Protein AF-A0A377Y062-F1 (afdb_monomer_lite)

Foldseek 3Di:
DVVVQVVLCVVLVFQKEFEWAWEQEPVVRDIGTDCQQADVVQDDPDQWFALVRSQDLSVSRHDQDCPRMDGDPVLLVVVVADQDPAPPPSRLQRRSLSRNHTGTYGYDHHHPYYHYPPDPPDVLVVCLVRLCRLVVSLVSNVVSCVVVVNCVRCLLSSLLNLLVSLLVSLVSDDDPSNQVSLVVSLVSSVVSVDDLVSHPDVVSSVSNCLSPPPHSVRSVVVVVVVVVVVVVVVVVVVVVVVVVVVVVVVVVVVVVVVVVVVVVVVVVVVVVVVVVVVVVVVVVVVVVVVVVVVVVVVVVVVVVVVVVVVCCPDPVNVVCVVVVVVVVVVVVVD

InterPro domains:
  IPR029044 Nucleotide-diphospho-sugar transferases [SSF53448] (2-124)

Sequence (334 aa):
MLKRMYDHAALLQADVVICRCQSLDLQTHSYAPMPWSVRVDLLPQKELFSSDEITHNFFDAFIWWPWDKLFRRQAILDTGLQFQDLRTTNDLFFVSAFMLLTKRMAFLDEILISHSINRSGSLSVTREKSWHCALDALRALYSFIDSKHLLPSRGRDFNNYAVTFLEWNLNTISGPAFDSLFTASREFIASLDIDESDFYDDFIKAAHYRLIRLTPEEYLFSLKDRVLHELESSNLSSEKLQASIASQDQVLKAREEEIDELRASVAQKKERIDRLVQRNAYLETEYQKQQVQLTKLQNELNDAAQRYSALISSLSWKVTRPLRLIKALIVKKM

Organism: Klebsiella pneumoniae (NCBI:txid573)

pLDDT: mean 91.05, std 9.87, range [46.31, 98.56]

Radius of gyration: 46.72 Å; chains: 1; bounding box: 102×53×130 Å

Secondary structure (DSSP, 8-state):
-HHHHHHHHHHHT-SEEEEEEEEEETTT--EEE-GGGB-GGGS-SSSEE-GGG--S-GGGSB---STTEEE-HHHHHHHT----S-SSSHHHHHHHHHHHH-S-EEEEEEEEEEEEES-TT-GGGGGGGGTTHHHHHHHHHHHHHHHTT-HHHHHHHHHHHHHHHHHHHHHH--STHHHHHHHHHHHHHHTT---GGG-SSHHHHHHHHHHHHS-HHHHHHHHHHHHHHHHHHHHHHHHHHHHHHHHHHHHHHHHHHHHHHHHHHHHHHHHHHHHHHHHHHHHHHHHHHHHHHHHHHHHHHHHHHHHHHHHHHSHHHHHTHHHHHHHHHHHTT-

Structure (mmCIF, N/CA/C/O backbone):
data_AF-A0A377Y062-F1
#
_entry.id   AF-A0A377Y062-F1
#
loop_
_atom_site.group_PDB
_atom_site.id
_atom_site.type_symbol
_atom_site.label_atom_id
_atom_site.label_alt_id
_atom_site.label_comp_id
_atom_site.label_asym_id
_atom_site.label_entity_id
_atom_site.label_seq_id
_atom_site.pdbx_PDB_ins_code
_atom_site.Cartn_x
_atom_site.Cartn_y
_atom_site.Cartn_z
_atom_site.occupancy
_atom_site.B_iso_or_equiv
_atom_site.auth_seq_id
_atom_site.auth_comp_id
_atom_site.auth_asym_id
_atom_site.auth_atom_id
_atom_site.pdbx_PDB_model_num
ATOM 1 N N . MET A 1 1 ? -0.363 -16.734 10.502 1.00 93.38 1 MET A N 1
ATOM 2 C CA . MET A 1 1 ? -0.461 -16.456 9.054 1.00 93.38 1 MET A CA 1
ATOM 3 C C . MET A 1 1 ? -1.032 -17.634 8.263 1.00 93.38 1 MET A C 1
ATOM 5 O O . MET A 1 1 ? -2.224 -17.607 8.000 1.00 93.38 1 MET A O 1
ATOM 9 N N . LEU A 1 2 ? -0.247 -18.676 7.935 1.00 95.31 2 LEU A N 1
ATOM 10 C CA . LEU A 1 2 ? -0.627 -19.701 6.939 1.00 95.31 2 LEU A CA 1
ATOM 11 C C . LEU A 1 2 ? -1.996 -20.349 7.170 1.00 95.31 2 LEU A C 1
ATOM 13 O O . LEU A 1 2 ? -2.783 -20.416 6.237 1.00 95.31 2 LEU A O 1
ATOM 17 N N . LYS A 1 3 ? -2.313 -20.763 8.405 1.00 97.38 3 LYS A N 1
ATOM 18 C CA . LYS A 1 3 ? -3.626 -21.345 8.723 1.00 97.38 3 LYS A CA 1
ATOM 19 C C . LYS A 1 3 ? -4.784 -20.396 8.383 1.00 97.38 3 LYS A C 1
ATOM 21 O O . LYS A 1 3 ? -5.747 -20.830 7.775 1.00 97.38 3 LYS A O 1
ATOM 26 N N . ARG A 1 4 ? -4.674 -19.106 8.733 1.00 97.81 4 ARG A N 1
ATOM 27 C CA . ARG A 1 4 ? -5.715 -18.096 8.457 1.00 97.81 4 ARG A CA 1
ATOM 28 C C . ARG A 1 4 ? -5.933 -17.931 6.955 1.00 97.81 4 ARG A C 1
ATOM 30 O O . ARG A 1 4 ? -7.062 -18.029 6.495 1.00 97.81 4 ARG A O 1
ATOM 37 N N . MET A 1 5 ? -4.848 -17.747 6.201 1.00 98.00 5 MET A N 1
ATOM 38 C CA . MET A 1 5 ? -4.920 -17.592 4.745 1.00 98.00 5 MET A CA 1
ATOM 39 C C . MET A 1 5 ? -5.431 -18.865 4.061 1.00 98.00 5 MET A C 1
ATOM 41 O O . MET A 1 5 ? -6.232 -18.772 3.141 1.00 98.00 5 MET A O 1
ATOM 45 N N . TYR A 1 6 ? -5.013 -20.047 4.527 1.00 98.25 6 TYR A N 1
ATOM 46 C CA . TYR A 1 6 ? -5.477 -21.332 4.001 1.00 98.25 6 TYR A CA 1
ATOM 47 C C . TYR A 1 6 ? -6.965 -21.565 4.272 1.00 98.25 6 TYR A C 1
ATOM 49 O O . TYR A 1 6 ? -7.696 -21.900 3.347 1.00 98.25 6 TYR A O 1
ATOM 57 N N . ASP A 1 7 ? -7.424 -21.365 5.511 1.00 98.19 7 ASP A N 1
ATOM 58 C CA . ASP A 1 7 ? -8.835 -21.538 5.872 1.00 98.19 7 ASP A CA 1
ATOM 59 C C . ASP A 1 7 ? -9.719 -20.605 5.026 1.00 98.19 7 ASP A C 1
ATOM 61 O O . ASP A 1 7 ? -10.757 -21.024 4.517 1.00 98.19 7 ASP A O 1
ATOM 65 N N . HIS A 1 8 ? -9.271 -19.362 4.813 1.00 97.44 8 HIS A N 1
ATOM 66 C CA . HIS A 1 8 ? -9.959 -18.388 3.968 1.00 97.44 8 HIS A CA 1
ATOM 67 C C . HIS A 1 8 ? -9.949 -18.795 2.483 1.00 97.44 8 HIS A C 1
ATOM 69 O O . HIS A 1 8 ? -10.991 -18.767 1.826 1.00 97.44 8 HIS A O 1
ATOM 75 N N . ALA A 1 9 ? -8.803 -19.262 1.970 1.00 98.06 9 ALA A N 1
ATOM 76 C CA . ALA A 1 9 ? -8.682 -19.785 0.611 1.00 98.06 9 ALA A CA 1
ATOM 77 C C . ALA A 1 9 ? -9.609 -20.984 0.380 1.00 98.06 9 ALA A C 1
ATOM 79 O O . ALA A 1 9 ? -10.265 -21.061 -0.652 1.00 98.06 9 ALA A O 1
ATOM 80 N N . ALA A 1 10 ? -9.686 -21.911 1.335 1.00 98.06 10 ALA A N 1
ATOM 81 C CA . ALA A 1 10 ? -10.530 -23.096 1.245 1.00 98.06 10 ALA A CA 1
ATOM 82 C C . ALA A 1 10 ? -12.022 -22.743 1.319 1.00 98.06 10 ALA A C 1
ATOM 84 O O . ALA A 1 10 ? -12.811 -23.281 0.543 1.00 98.06 10 ALA A O 1
ATOM 85 N N . LEU A 1 11 ? -12.403 -21.817 2.206 1.00 97.94 11 LEU A N 1
ATOM 86 C CA . LEU A 1 11 ? -13.783 -21.350 2.347 1.00 97.94 11 LEU A CA 1
ATOM 87 C C . LEU A 1 11 ? -14.297 -20.709 1.053 1.00 97.94 11 LEU A C 1
ATOM 89 O O . LEU A 1 11 ? -15.358 -21.078 0.557 1.00 97.94 11 LEU A O 1
ATOM 93 N N . LEU A 1 12 ? -13.524 -19.776 0.494 1.00 97.69 12 LEU A N 1
ATOM 94 C CA . LEU A 1 12 ? -13.904 -19.034 -0.709 1.00 97.69 12 LEU A CA 1
ATOM 95 C C . LEU A 1 12 ? -13.491 -19.742 -2.000 1.00 97.69 12 LEU A C 1
ATOM 97 O O . LEU A 1 12 ? -13.774 -19.249 -3.091 1.00 97.69 12 LEU A O 1
ATOM 101 N N . GLN A 1 13 ? -12.807 -20.886 -1.897 1.00 97.75 13 GLN A N 1
ATOM 102 C CA . GLN A 1 13 ? -12.178 -21.585 -3.017 1.00 97.75 13 GLN A CA 1
ATOM 103 C C . GLN A 1 13 ? -11.287 -20.626 -3.841 1.00 97.75 13 GLN A C 1
ATOM 105 O O . GLN A 1 13 ? -11.377 -20.596 -5.064 1.00 97.75 13 GLN A O 1
ATOM 110 N N . ALA A 1 14 ? -10.502 -19.767 -3.186 1.00 98.44 14 ALA A N 1
ATOM 111 C CA . ALA A 1 14 ? -9.693 -18.738 -3.840 1.00 98.44 14 ALA A CA 1
ATOM 112 C C . ALA A 1 14 ? -8.435 -19.326 -4.511 1.00 98.44 14 ALA A C 1
ATOM 114 O O . ALA A 1 14 ? -7.815 -20.264 -4.006 1.00 98.44 14 ALA A O 1
ATOM 115 N N . ASP A 1 15 ? -8.038 -18.740 -5.640 1.00 98.56 15 ASP A N 1
ATOM 116 C CA . ASP A 1 15 ? -6.777 -19.042 -6.328 1.00 98.56 15 ASP A CA 1
ATOM 117 C C . ASP A 1 15 ? -5.601 -18.285 -5.710 1.00 98.56 15 ASP A C 1
ATOM 119 O O . ASP A 1 15 ? -4.464 -18.760 -5.744 1.00 98.56 15 ASP A O 1
ATOM 123 N N . VAL A 1 16 ? -5.884 -17.126 -5.117 1.00 98.50 16 VAL A N 1
ATOM 124 C CA . VAL A 1 16 ? -4.926 -16.337 -4.350 1.00 98.50 16 VAL A CA 1
ATOM 125 C C . VAL A 1 16 ? -5.623 -15.632 -3.196 1.00 98.50 16 VAL A C 1
ATOM 127 O O . VAL A 1 16 ? -6.714 -15.084 -3.355 1.00 98.50 16 VAL A O 1
ATOM 130 N N . VAL A 1 17 ? -4.976 -15.644 -2.034 1.00 98.50 17 VAL A N 1
ATOM 131 C CA . VAL A 1 17 ? -5.373 -14.842 -0.874 1.00 98.50 17 VAL A CA 1
ATOM 132 C C . VAL A 1 17 ? -4.273 -13.836 -0.581 1.00 98.50 17 VAL A C 1
ATOM 134 O O . VAL A 1 17 ? -3.127 -14.237 -0.394 1.00 98.50 17 VAL A O 1
ATOM 137 N N . ILE A 1 18 ? -4.619 -12.555 -0.525 1.00 98.06 18 ILE A N 1
ATOM 138 C CA . ILE A 1 18 ? -3.723 -11.450 -0.176 1.00 98.06 18 ILE A CA 1
ATOM 139 C C . ILE A 1 18 ? -3.974 -11.085 1.290 1.00 98.06 18 ILE A C 1
ATOM 141 O O . ILE A 1 18 ? -5.131 -11.005 1.700 1.00 98.06 18 ILE A O 1
ATOM 145 N N . CYS A 1 19 ? -2.925 -10.864 2.085 1.00 97.44 19 CYS A N 1
ATOM 146 C CA . CYS A 1 19 ? -3.052 -10.362 3.459 1.00 97.44 19 CYS A CA 1
ATOM 147 C C . CYS A 1 19 ? -2.315 -9.036 3.652 1.00 97.44 19 CYS A C 1
ATOM 149 O O . CYS A 1 19 ? -1.382 -8.731 2.910 1.00 97.44 19 CYS A O 1
ATOM 151 N N . ARG A 1 20 ? -2.671 -8.271 4.691 1.00 97.31 20 ARG A N 1
ATOM 152 C CA . ARG A 1 20 ? -1.894 -7.080 5.047 1.00 97.31 20 ARG A CA 1
ATOM 153 C C . ARG A 1 20 ? -0.553 -7.439 5.675 1.00 97.31 20 ARG A C 1
ATOM 155 O O . ARG A 1 20 ? -0.372 -8.479 6.319 1.00 97.31 20 ARG A O 1
ATOM 162 N N . CYS A 1 21 ? 0.365 -6.489 5.563 1.00 96.69 21 CYS A N 1
ATOM 163 C CA . CYS A 1 21 ? 1.659 -6.529 6.212 1.00 96.69 21 CYS A CA 1
ATOM 164 C C . CYS A 1 21 ? 1.953 -5.244 6.997 1.00 96.69 21 CYS A C 1
ATOM 166 O O . CYS A 1 21 ? 1.279 -4.216 6.881 1.00 96.69 21 CYS A O 1
ATOM 168 N N . GLN A 1 22 ? 2.971 -5.341 7.838 1.00 96.62 22 GLN A N 1
ATOM 169 C CA . GLN A 1 22 ? 3.574 -4.239 8.570 1.00 96.62 22 GLN A CA 1
ATOM 170 C C . GLN A 1 22 ? 5.090 -4.301 8.389 1.00 96.62 22 GLN A C 1
ATOM 172 O O . GLN A 1 22 ? 5.647 -5.383 8.198 1.00 96.62 22 GLN A O 1
ATOM 177 N N . SER A 1 23 ? 5.773 -3.168 8.468 1.00 95.19 23 SER A N 1
ATOM 178 C CA . SER A 1 23 ? 7.230 -3.138 8.510 1.00 95.19 23 SER A CA 1
ATOM 179 C C . SER A 1 23 ? 7.722 -3.423 9.924 1.00 95.19 23 SER A C 1
ATOM 181 O O . SER A 1 23 ? 7.107 -2.979 10.890 1.00 95.19 23 SER A O 1
ATOM 183 N N . LEU A 1 24 ? 8.848 -4.121 10.034 1.00 94.94 24 LEU A N 1
ATOM 184 C CA . LEU A 1 24 ? 9.631 -4.282 11.255 1.00 94.94 24 LEU A CA 1
ATOM 185 C C . LEU A 1 24 ? 10.999 -3.639 11.032 1.00 94.94 24 LEU A C 1
ATOM 187 O O . LEU A 1 24 ? 11.805 -4.152 10.252 1.00 94.94 24 LEU A O 1
ATOM 191 N N . ASP A 1 25 ? 11.264 -2.533 11.717 1.00 91.25 25 ASP A N 1
ATOM 192 C CA . ASP A 1 25 ? 12.584 -1.916 11.719 1.00 91.25 25 ASP A CA 1
ATOM 193 C C . ASP A 1 25 ? 13.516 -2.707 12.644 1.00 91.25 25 ASP A C 1
ATOM 195 O O . ASP A 1 25 ? 13.296 -2.787 13.851 1.00 91.25 25 ASP A O 1
ATOM 199 N N . LEU A 1 26 ? 14.556 -3.321 12.077 1.00 87.25 26 LEU A N 1
ATOM 200 C CA . LEU A 1 26 ? 15.487 -4.156 12.842 1.00 87.25 26 LEU A CA 1
ATOM 201 C C . LEU A 1 26 ? 16.454 -3.363 13.734 1.00 87.25 26 LEU A C 1
ATOM 203 O O . LEU A 1 26 ? 17.084 -3.966 14.597 1.00 87.25 26 LEU A O 1
ATOM 207 N N . GLN A 1 27 ? 16.599 -2.053 13.530 1.00 87.44 27 GLN A N 1
ATOM 208 C CA . GLN A 1 27 ? 17.445 -1.192 14.360 1.00 87.44 27 GLN A CA 1
ATOM 209 C C . GLN A 1 27 ? 16.676 -0.673 15.577 1.00 87.44 27 GLN A C 1
ATOM 211 O O . GLN A 1 27 ? 17.196 -0.686 16.689 1.00 87.44 27 GLN A O 1
ATOM 216 N N . THR A 1 28 ? 15.433 -0.229 15.374 1.00 90.62 28 THR A N 1
ATOM 217 C CA . THR A 1 28 ? 14.594 0.345 16.442 1.00 90.62 28 THR A CA 1
ATOM 218 C C . THR A 1 28 ? 13.643 -0.666 17.082 1.00 90.62 28 THR A C 1
ATOM 220 O O . THR A 1 28 ? 13.024 -0.357 18.097 1.00 90.62 28 THR A O 1
ATOM 223 N N . HIS A 1 29 ? 13.514 -1.866 16.504 1.00 90.88 29 HIS A N 1
ATOM 224 C CA . HIS A 1 29 ? 12.530 -2.892 16.876 1.00 90.88 29 HIS A CA 1
ATOM 225 C C . HIS A 1 29 ? 11.072 -2.403 16.830 1.00 90.88 29 HIS A C 1
ATOM 227 O O . HIS A 1 29 ? 10.198 -2.952 17.505 1.00 90.88 29 HIS A O 1
ATOM 233 N N . SER A 1 30 ? 10.803 -1.373 16.025 1.00 93.50 30 SER A N 1
ATOM 234 C CA . SER A 1 30 ? 9.479 -0.774 15.886 1.00 93.50 30 SER A CA 1
ATOM 235 C C . SER A 1 30 ? 8.681 -1.411 14.746 1.00 93.50 30 SER A C 1
ATOM 237 O O . SER A 1 30 ? 9.241 -1.892 13.755 1.00 93.50 30 SER A O 1
ATOM 239 N N . TYR A 1 31 ? 7.356 -1.415 14.905 1.00 95.56 31 TYR A N 1
ATOM 240 C CA . TYR A 1 31 ? 6.408 -1.899 13.905 1.00 95.56 31 TYR A CA 1
ATOM 241 C C . TYR A 1 31 ? 5.585 -0.738 13.356 1.00 95.56 31 TYR A C 1
ATOM 243 O O . TYR A 1 31 ? 5.138 0.114 14.123 1.00 95.56 31 TYR A O 1
ATOM 251 N N . ALA A 1 32 ? 5.338 -0.735 12.047 1.00 94.81 32 ALA A N 1
ATOM 252 C CA . ALA A 1 32 ? 4.437 0.226 11.415 1.00 94.81 32 ALA A CA 1
ATOM 253 C C . ALA A 1 32 ? 3.559 -0.469 10.362 1.00 94.81 32 ALA A C 1
ATOM 255 O O . ALA A 1 32 ? 4.090 -1.197 9.519 1.00 94.81 32 ALA A O 1
ATOM 256 N N . PRO A 1 33 ? 2.227 -0.279 10.378 1.00 94.25 33 PRO A N 1
ATOM 257 C CA . PRO A 1 33 ? 1.352 -0.811 9.337 1.00 94.25 33 PRO A CA 1
ATOM 258 C C . PRO A 1 33 ? 1.763 -0.320 7.943 1.00 94.25 33 PRO A C 1
ATOM 260 O O . PRO A 1 33 ? 2.163 0.831 7.781 1.00 94.25 33 PRO A O 1
ATOM 263 N N . MET A 1 34 ? 1.611 -1.169 6.923 1.00 95.06 34 MET A N 1
ATOM 264 C CA . MET A 1 34 ? 1.851 -0.808 5.519 1.00 95.06 34 MET A CA 1
ATOM 265 C C . MET A 1 34 ? 0.515 -0.759 4.761 1.00 95.06 34 MET A C 1
ATOM 267 O O . MET A 1 34 ? 0.243 -1.640 3.944 1.00 95.06 34 MET A O 1
ATOM 271 N N . PRO A 1 35 ? -0.365 0.229 5.024 1.00 93.06 35 PRO A N 1
ATOM 272 C CA . PRO A 1 35 ? -1.697 0.278 4.416 1.00 93.06 35 PRO A CA 1
ATOM 273 C C . PRO A 1 35 ? -1.640 0.401 2.890 1.00 93.06 35 PRO A C 1
ATOM 275 O O . PRO A 1 35 ? -2.511 -0.124 2.211 1.00 93.06 35 PRO A O 1
ATOM 278 N N . TRP A 1 36 ? -0.578 1.012 2.365 1.00 91.69 36 TRP A N 1
ATOM 279 C CA . TRP A 1 36 ? -0.286 1.152 0.938 1.00 91.69 36 TRP A CA 1
ATOM 280 C C . TRP A 1 36 ? 0.108 -0.162 0.244 1.00 91.69 36 TRP A C 1
ATOM 282 O O . TRP A 1 36 ? 0.182 -0.190 -0.977 1.00 91.69 36 TRP A O 1
ATOM 292 N N . SER A 1 37 ? 0.354 -1.254 0.984 1.00 95.00 37 SER A N 1
ATOM 293 C CA . SER A 1 37 ? 0.641 -2.567 0.377 1.00 95.00 37 SER A CA 1
ATOM 294 C C . SER A 1 37 ? -0.540 -3.127 -0.427 1.00 95.00 37 SER A C 1
ATOM 296 O O . SER A 1 37 ? -0.334 -3.885 -1.377 1.00 95.00 37 SER A O 1
ATOM 298 N N . VAL A 1 38 ? -1.764 -2.732 -0.048 1.00 96.81 38 VAL A N 1
ATOM 299 C CA . VAL A 1 38 ? -3.024 -3.079 -0.712 1.00 96.81 38 VAL A CA 1
ATOM 300 C C . VAL A 1 38 ? -3.941 -1.854 -0.718 1.00 96.81 38 VAL A C 1
ATOM 302 O O . VAL A 1 38 ? -4.419 -1.420 0.336 1.00 96.81 38 VAL A O 1
ATOM 305 N N . ARG A 1 39 ? -4.226 -1.315 -1.905 1.00 96.31 39 ARG A N 1
ATOM 306 C CA . ARG A 1 39 ? -5.108 -0.155 -2.107 1.00 96.31 39 ARG A CA 1
ATOM 307 C C . ARG A 1 39 ? -6.570 -0.587 -2.136 1.00 96.31 39 ARG A C 1
ATOM 309 O O . ARG A 1 39 ? -7.137 -0.863 -3.188 1.00 96.31 39 ARG A O 1
ATOM 316 N N . VAL A 1 40 ? -7.181 -0.664 -0.953 1.00 96.00 40 VAL A N 1
ATOM 317 C CA . VAL A 1 40 ? -8.584 -1.096 -0.772 1.00 96.00 40 VAL A CA 1
ATOM 318 C C . VAL A 1 40 ? -9.574 -0.210 -1.529 1.00 96.00 40 VAL A C 1
ATOM 320 O O . VAL A 1 40 ? -10.621 -0.689 -1.949 1.00 96.00 40 VAL A O 1
ATOM 323 N N . ASP A 1 41 ? -9.234 1.058 -1.749 1.00 95.75 41 ASP A N 1
ATOM 324 C CA . ASP A 1 41 ? -10.022 1.995 -2.551 1.00 95.75 41 ASP A CA 1
ATOM 325 C C . ASP A 1 41 ? -10.134 1.596 -4.033 1.00 95.75 41 ASP A C 1
ATOM 327 O O . ASP A 1 41 ? -11.112 1.959 -4.681 1.00 95.75 41 ASP A O 1
ATOM 331 N N . LEU A 1 42 ? -9.191 0.798 -4.549 1.00 96.62 42 LEU A N 1
ATOM 332 C CA . LEU A 1 42 ? -9.228 0.240 -5.906 1.00 96.62 42 LEU A CA 1
ATOM 333 C C . LEU A 1 42 ? -9.911 -1.137 -5.967 1.00 96.62 42 LEU A C 1
ATOM 335 O O . LEU A 1 42 ? -10.201 -1.639 -7.055 1.00 96.62 42 LEU A O 1
ATOM 339 N N . LEU A 1 43 ? -10.157 -1.773 -4.816 1.00 97.31 43 LEU A N 1
ATOM 340 C CA . LEU A 1 43 ? -10.713 -3.121 -4.767 1.00 97.31 43 LEU A CA 1
ATOM 341 C C . LEU A 1 43 ? -12.249 -3.117 -4.824 1.00 97.31 43 LEU A C 1
ATOM 343 O O . LEU A 1 43 ? -12.907 -2.256 -4.229 1.00 97.31 43 LEU A O 1
ATOM 347 N N . PRO A 1 44 ? -12.856 -4.130 -5.467 1.00 96.25 44 PRO A N 1
ATOM 348 C CA . PRO A 1 44 ? -14.286 -4.373 -5.356 1.00 96.25 44 PRO A CA 1
ATOM 349 C C . PRO A 1 44 ? -14.696 -4.593 -3.898 1.00 96.25 44 PRO A C 1
ATOM 351 O O . PRO A 1 44 ? -13.998 -5.264 -3.141 1.00 96.25 44 PRO A O 1
ATOM 354 N N . GLN A 1 45 ? -15.878 -4.110 -3.515 1.00 94.00 45 GLN A N 1
ATOM 355 C CA . GLN A 1 45 ? -16.468 -4.363 -2.193 1.00 94.00 45 GLN A CA 1
ATOM 356 C C . GLN A 1 45 ? -17.040 -5.792 -2.112 1.00 94.00 45 GLN A C 1
ATOM 358 O O . GLN A 1 45 ? -18.252 -5.993 -2.018 1.00 94.00 45 GLN A O 1
ATOM 363 N N . LYS A 1 46 ? -16.164 -6.796 -2.246 1.00 94.62 46 LYS A N 1
ATOM 364 C CA . LYS A 1 46 ? -16.477 -8.231 -2.283 1.00 94.62 46 LYS A CA 1
ATOM 365 C C . LYS A 1 46 ? -15.360 -9.037 -1.621 1.00 94.62 46 LYS A C 1
ATOM 367 O O . LYS A 1 46 ? -14.189 -8.703 -1.758 1.00 94.62 46 LYS A O 1
ATOM 372 N N . GLU A 1 47 ? -15.719 -10.145 -0.976 1.00 92.19 47 GLU A N 1
ATOM 373 C CA . GLU A 1 47 ? -14.738 -11.068 -0.380 1.00 92.19 47 GLU A CA 1
ATOM 374 C C . GLU A 1 47 ? -13.966 -11.881 -1.429 1.00 92.19 47 GLU A C 1
ATOM 376 O O . GLU A 1 47 ? -12.806 -12.226 -1.217 1.00 92.19 47 GLU A O 1
ATOM 381 N N . LEU A 1 48 ? -14.605 -12.176 -2.567 1.00 97.62 48 LEU A N 1
ATOM 382 C CA . LEU A 1 48 ? -14.008 -12.871 -3.703 1.00 97.62 48 LEU A CA 1
ATOM 383 C C . LEU A 1 48 ? -14.284 -12.078 -4.983 1.00 97.62 48 LEU A C 1
ATOM 385 O O . LEU A 1 48 ? -15.441 -11.768 -5.280 1.00 97.62 48 LEU A O 1
ATOM 389 N N . PHE A 1 49 ? -13.237 -11.772 -5.742 1.00 98.38 49 PHE A N 1
ATOM 390 C CA . PHE A 1 49 ? -13.323 -10.996 -6.977 1.00 98.38 49 PHE A CA 1
ATOM 391 C C . PHE A 1 49 ? -12.289 -11.447 -8.013 1.00 98.38 49 PHE A C 1
ATOM 393 O O . PHE A 1 49 ? -11.280 -12.083 -7.705 1.00 98.38 49 PHE A O 1
ATOM 400 N N . SER A 1 50 ? -12.553 -11.123 -9.270 1.00 97.94 50 SER A N 1
ATOM 401 C CA . SER A 1 50 ? -11.649 -11.329 -10.398 1.00 97.94 50 SER A CA 1
ATOM 402 C C . SER A 1 50 ? -10.813 -10.084 -10.687 1.00 97.94 50 SER A C 1
ATOM 404 O O . SER A 1 50 ? -11.142 -8.978 -10.259 1.00 97.94 50 SER A O 1
ATOM 406 N N . SER A 1 51 ? -9.730 -10.249 -11.447 1.00 97.12 51 SER A N 1
ATOM 407 C CA . SER A 1 51 ? -8.895 -9.123 -11.881 1.00 97.12 51 SER A CA 1
ATOM 408 C C . SER A 1 51 ? -9.685 -8.095 -12.679 1.00 97.12 51 SER A C 1
ATOM 410 O O . SER A 1 51 ? -9.501 -6.897 -12.478 1.00 97.12 51 SER A O 1
ATOM 412 N N . ASP A 1 52 ? -10.611 -8.551 -13.522 1.00 96.38 52 ASP A N 1
ATOM 413 C CA . ASP A 1 52 ? -11.470 -7.717 -14.370 1.00 96.38 52 ASP A CA 1
ATOM 414 C C . ASP A 1 52 ? -12.366 -6.763 -13.563 1.00 96.38 52 ASP A C 1
ATOM 416 O O . ASP A 1 52 ? -12.785 -5.731 -14.078 1.00 96.38 52 ASP A O 1
ATOM 420 N N . GLU A 1 53 ? -12.643 -7.081 -12.296 1.00 97.62 53 GLU A N 1
ATOM 421 C CA . GLU A 1 53 ? -13.467 -6.243 -11.418 1.00 97.62 53 GLU A CA 1
ATOM 422 C C . GLU A 1 53 ? -12.685 -5.087 -10.778 1.00 97.62 53 GLU A C 1
ATOM 424 O O . GLU A 1 53 ? -13.298 -4.133 -10.302 1.00 97.62 53 GLU A O 1
ATOM 429 N N . ILE A 1 54 ? -11.348 -5.119 -10.806 1.00 97.44 54 ILE A N 1
ATOM 430 C CA . ILE A 1 54 ? -10.523 -3.940 -10.520 1.00 97.44 54 ILE A CA 1
ATOM 431 C C . ILE A 1 54 ? -10.540 -3.075 -11.783 1.00 97.44 54 ILE A C 1
ATOM 433 O O . ILE A 1 54 ? -9.827 -3.342 -12.754 1.00 97.44 54 ILE A O 1
ATOM 437 N N . THR A 1 55 ? -11.425 -2.081 -11.786 1.00 94.56 55 THR A N 1
ATOM 438 C CA . THR A 1 55 ? -11.830 -1.347 -13.000 1.00 94.56 55 THR A CA 1
ATOM 439 C C . THR A 1 55 ? -10.814 -0.326 -13.498 1.00 94.56 55 THR A C 1
ATOM 441 O O . THR A 1 55 ? -10.872 0.053 -14.664 1.00 94.56 55 THR A O 1
ATOM 444 N N . HIS A 1 56 ? -9.910 0.133 -12.637 1.00 93.50 56 HIS A N 1
ATOM 445 C CA . HIS A 1 56 ? -8.897 1.127 -12.969 1.00 93.50 56 HIS A CA 1
ATOM 446 C C . HIS A 1 56 ? -7.681 0.979 -12.057 1.00 93.50 56 HIS A C 1
ATOM 448 O O . HIS A 1 56 ? -7.781 0.460 -10.945 1.00 93.50 56 HIS A O 1
ATOM 454 N N . ASN A 1 57 ? -6.539 1.446 -12.552 1.00 95.31 57 ASN A N 1
ATOM 455 C CA . ASN A 1 57 ? -5.249 1.473 -11.874 1.00 95.31 57 ASN A CA 1
ATOM 456 C C . ASN A 1 57 ? -4.850 0.128 -11.236 1.00 95.31 57 ASN A C 1
ATOM 458 O O . ASN A 1 57 ? -4.317 0.073 -10.129 1.00 95.31 57 ASN A O 1
ATOM 462 N N . PHE A 1 58 ? -5.102 -0.982 -11.941 1.00 97.94 58 PHE A N 1
ATOM 463 C CA . PHE A 1 58 ? -4.863 -2.335 -11.429 1.00 97.94 58 PHE A CA 1
ATOM 464 C C . PHE A 1 58 ? -3.447 -2.536 -10.892 1.00 97.94 58 PHE A C 1
ATOM 466 O O . PHE A 1 58 ? -3.267 -3.227 -9.889 1.00 97.94 58 PHE A O 1
ATOM 473 N N . PHE A 1 59 ? -2.446 -1.928 -11.537 1.00 97.38 59 PHE A N 1
ATOM 474 C CA . PHE A 1 59 ? -1.061 -2.122 -11.130 1.00 97.38 59 PHE A CA 1
ATOM 475 C C . PHE A 1 59 ? -0.627 -1.374 -9.876 1.00 97.38 59 PHE A C 1
ATOM 477 O O . PHE A 1 59 ? 0.428 -1.691 -9.332 1.00 97.38 59 PHE A O 1
ATOM 484 N N . ASP A 1 60 ? -1.466 -0.466 -9.388 1.00 95.69 60 ASP A N 1
ATOM 485 C CA . ASP A 1 60 ? -1.299 0.206 -8.102 1.00 95.69 60 ASP A CA 1
ATOM 486 C C . ASP A 1 60 ? -2.163 -0.437 -6.997 1.00 95.69 60 ASP A C 1
ATOM 488 O O . ASP A 1 60 ? -2.047 -0.087 -5.825 1.00 95.69 60 ASP A O 1
ATOM 492 N N . ALA A 1 61 ? -3.019 -1.415 -7.336 1.00 97.19 61 ALA A N 1
ATOM 493 C CA . ALA A 1 61 ? -3.888 -2.090 -6.367 1.00 97.19 61 ALA A CA 1
ATOM 494 C C . ALA A 1 61 ? -3.099 -2.891 -5.317 1.00 97.19 61 ALA A C 1
ATOM 496 O O . ALA A 1 61 ? -3.535 -3.032 -4.169 1.00 97.19 61 ALA A O 1
ATOM 497 N N . PHE A 1 62 ? -1.935 -3.411 -5.709 1.00 97.12 62 PHE A N 1
ATOM 498 C CA . PHE A 1 62 ? -1.082 -4.253 -4.881 1.00 97.12 62 PHE A CA 1
ATOM 499 C C . PHE A 1 62 ? 0.385 -3.935 -5.115 1.00 97.12 62 PHE A C 1
ATOM 501 O O . PHE A 1 62 ? 0.795 -3.577 -6.217 1.00 97.12 62 PHE A O 1
ATOM 508 N N . ILE A 1 63 ? 1.205 -4.235 -4.115 1.00 95.62 63 ILE A N 1
ATOM 509 C CA . ILE A 1 63 ? 2.632 -4.416 -4.354 1.00 95.62 63 ILE A CA 1
ATOM 510 C C . ILE A 1 63 ? 2.884 -5.835 -4.866 1.00 95.62 63 ILE A C 1
ATOM 512 O O . ILE A 1 63 ? 2.336 -6.817 -4.357 1.00 95.62 63 ILE A O 1
ATOM 516 N N . TRP A 1 64 ? 3.744 -5.960 -5.873 1.00 96.38 64 TRP A N 1
ATOM 517 C CA . TRP A 1 64 ? 3.973 -7.205 -6.614 1.00 96.38 64 TRP A CA 1
ATOM 518 C C . TRP A 1 64 ? 4.927 -8.192 -5.954 1.00 96.38 64 TRP A C 1
ATOM 520 O O . TRP A 1 64 ? 5.575 -8.996 -6.620 1.00 96.38 64 TRP A O 1
ATOM 530 N N . TRP A 1 65 ? 4.982 -8.162 -4.630 1.00 94.25 65 TRP A N 1
ATOM 531 C CA . TRP A 1 65 ? 5.678 -9.178 -3.871 1.00 94.25 65 TRP A CA 1
ATOM 532 C C . TRP A 1 65 ? 4.875 -10.485 -3.853 1.00 94.25 65 TRP A C 1
ATOM 534 O O . TRP A 1 65 ? 3.640 -10.464 -3.898 1.00 94.25 65 TRP A O 1
ATOM 544 N N . PRO A 1 66 ? 5.552 -11.639 -3.773 1.00 96.00 66 PRO A N 1
ATOM 545 C CA . PRO A 1 66 ? 4.881 -12.925 -3.644 1.00 96.00 66 PRO A CA 1
ATOM 546 C C . PRO A 1 66 ? 4.600 -13.289 -2.180 1.00 96.00 66 PRO A C 1
ATOM 548 O O . PRO A 1 66 ? 3.779 -14.159 -1.914 1.00 96.00 66 PRO A O 1
ATOM 551 N N . TRP A 1 67 ? 5.303 -12.682 -1.220 1.00 95.25 67 TRP A N 1
ATOM 552 C CA . TRP A 1 67 ? 5.323 -13.158 0.165 1.00 95.25 67 TRP A CA 1
ATOM 553 C C . TRP A 1 67 ? 4.087 -12.766 0.980 1.00 95.25 67 TRP A C 1
ATOM 555 O O . TRP A 1 67 ? 3.793 -13.437 1.962 1.00 95.25 67 TRP A O 1
ATOM 565 N N . ASP A 1 68 ? 3.343 -11.737 0.575 1.00 96.50 68 ASP A N 1
ATOM 566 C CA . ASP A 1 68 ? 2.063 -11.303 1.159 1.00 96.50 68 ASP A CA 1
ATOM 567 C C . ASP A 1 68 ? 0.847 -12.036 0.580 1.00 96.50 68 ASP A C 1
ATOM 569 O O . ASP A 1 68 ? -0.301 -11.682 0.863 1.00 96.50 68 ASP A O 1
ATOM 573 N N . LYS A 1 69 ? 1.095 -13.069 -0.232 1.00 97.88 69 LYS A N 1
ATOM 574 C CA . LYS A 1 69 ? 0.077 -13.785 -0.992 1.00 97.88 69 LYS A CA 1
ATOM 575 C C . LYS A 1 69 ? 0.221 -15.292 -0.802 1.00 97.88 69 LYS A C 1
ATOM 577 O O . LYS A 1 69 ? 1.318 -15.846 -0.808 1.00 97.88 69 LYS A O 1
ATOM 582 N N . LEU A 1 70 ? -0.910 -15.976 -0.651 1.00 98.31 70 LEU A N 1
ATOM 583 C CA . LEU A 1 70 ? -0.993 -17.434 -0.669 1.00 98.31 70 LEU A CA 1
ATOM 584 C C . LEU A 1 70 ? -1.601 -17.872 -1.998 1.00 98.31 70 LEU A C 1
ATOM 586 O O . LEU A 1 70 ? -2.766 -17.590 -2.253 1.00 98.31 70 LEU A O 1
ATOM 590 N N . PHE A 1 71 ? -0.829 -18.589 -2.811 1.00 98.38 71 PHE A N 1
ATOM 591 C CA . PHE A 1 71 ? -1.236 -19.027 -4.145 1.00 98.38 71 PHE A CA 1
ATOM 592 C C . PHE A 1 71 ? -1.657 -20.499 -4.167 1.00 98.38 71 PHE A C 1
ATOM 594 O O . PHE A 1 71 ? -0.978 -21.370 -3.612 1.00 98.38 71 PHE A O 1
ATOM 601 N N . ARG A 1 72 ? -2.736 -20.813 -4.890 1.00 98.12 72 ARG A N 1
ATOM 602 C CA . ARG A 1 72 ? -3.131 -22.194 -5.175 1.00 98.12 72 ARG A CA 1
ATOM 603 C C . ARG A 1 72 ? -2.166 -22.790 -6.198 1.00 98.12 72 ARG A C 1
ATOM 605 O O . ARG A 1 72 ? -2.132 -22.377 -7.353 1.00 98.12 72 ARG A O 1
ATOM 612 N N . ARG A 1 73 ? -1.417 -23.822 -5.794 1.00 97.44 73 ARG A N 1
ATOM 613 C CA . ARG A 1 73 ? -0.401 -24.479 -6.641 1.00 97.44 73 ARG A CA 1
ATOM 614 C C . ARG A 1 73 ? -0.916 -24.841 -8.035 1.00 97.44 73 ARG A C 1
ATOM 616 O O . ARG A 1 73 ? -0.225 -24.590 -9.013 1.00 97.44 73 ARG A O 1
ATOM 623 N N . GLN A 1 74 ? -2.102 -25.446 -8.122 1.00 97.94 74 GLN A N 1
ATOM 624 C CA . GLN A 1 74 ? -2.652 -25.859 -9.414 1.00 97.94 74 GLN A CA 1
ATOM 625 C C . GLN A 1 74 ? -2.936 -24.650 -10.314 1.00 97.94 74 GLN A C 1
ATOM 627 O O . GLN A 1 74 ? -2.565 -24.692 -11.477 1.00 97.94 74 GLN A O 1
ATOM 632 N N . ALA A 1 75 ? -3.457 -23.549 -9.758 1.00 97.44 75 ALA A N 1
ATOM 633 C CA . ALA A 1 75 ? -3.670 -22.320 -10.517 1.00 97.44 75 ALA A CA 1
ATOM 634 C C . ALA A 1 75 ? -2.358 -21.788 -11.114 1.00 97.44 75 ALA A C 1
ATOM 636 O O . ALA A 1 75 ? -2.347 -21.387 -12.268 1.00 97.44 75 ALA A O 1
ATOM 637 N N . ILE A 1 76 ? -1.239 -21.833 -10.373 1.00 97.69 76 ILE A N 1
ATOM 638 C CA . ILE A 1 76 ? 0.075 -21.434 -10.916 1.00 97.69 76 ILE A CA 1
ATOM 639 C C . ILE A 1 76 ? 0.451 -22.321 -12.105 1.00 97.69 76 ILE A C 1
ATOM 641 O O . ILE A 1 76 ? 0.795 -21.807 -13.169 1.00 97.69 76 ILE A O 1
ATOM 645 N N . LEU A 1 77 ? 0.367 -23.643 -11.939 1.00 98.00 77 LEU A N 1
ATOM 646 C CA . LEU A 1 77 ? 0.744 -24.593 -12.988 1.00 98.00 77 LEU A CA 1
ATOM 647 C C . LEU A 1 77 ? -0.092 -24.426 -14.257 1.00 98.00 77 LEU A C 1
ATOM 649 O O . LEU A 1 77 ? 0.464 -24.499 -15.350 1.00 98.00 77 LEU A O 1
ATOM 653 N N . ASP A 1 78 ? -1.385 -24.142 -14.111 1.00 97.44 78 ASP A N 1
ATOM 654 C CA . ASP A 1 78 ? -2.303 -23.942 -15.234 1.00 97.44 78 ASP A CA 1
ATOM 655 C C . ASP A 1 78 ? -1.929 -22.705 -16.081 1.00 97.44 78 ASP A C 1
ATOM 657 O O . ASP A 1 78 ? -2.247 -22.653 -17.268 1.00 97.44 78 ASP A O 1
ATOM 661 N N . THR A 1 79 ? -1.222 -21.719 -15.508 1.00 96.25 79 THR A N 1
ATOM 662 C CA . THR A 1 79 ? -0.761 -20.529 -16.253 1.00 96.25 79 THR A CA 1
ATOM 663 C C . THR A 1 79 ? 0.542 -20.733 -17.027 1.00 96.25 79 THR A C 1
ATOM 665 O O . THR A 1 79 ? 0.794 -20.004 -17.986 1.00 96.25 79 THR A O 1
ATOM 668 N N . GLY A 1 80 ? 1.399 -21.664 -16.593 1.00 96.12 80 GLY A N 1
ATOM 669 C CA . GLY A 1 80 ? 2.765 -21.812 -17.109 1.00 96.12 80 GLY A CA 1
ATOM 670 C C . GLY A 1 80 ? 3.732 -20.671 -16.748 1.00 96.12 80 GLY A C 1
ATOM 671 O O . GLY A 1 80 ? 4.844 -20.640 -17.272 1.00 96.12 80 GLY A O 1
ATOM 672 N N . LEU A 1 81 ? 3.341 -19.736 -15.872 1.00 96.56 81 LEU A N 1
ATOM 673 C CA . LEU A 1 81 ? 4.192 -18.621 -15.448 1.00 96.56 81 LEU A CA 1
ATOM 674 C C . LEU A 1 81 ? 5.352 -19.094 -14.563 1.00 96.56 81 LEU A C 1
ATOM 676 O O . LEU A 1 81 ? 5.215 -20.008 -13.749 1.00 96.56 81 LEU A O 1
ATOM 680 N N . GLN A 1 82 ? 6.496 -18.425 -14.699 1.00 96.38 82 GLN A N 1
ATOM 681 C CA . GLN A 1 82 ? 7.714 -18.686 -13.933 1.00 96.38 82 GLN A CA 1
ATOM 682 C C . GLN A 1 82 ? 8.344 -17.365 -13.485 1.00 96.38 82 GLN A C 1
ATOM 684 O O . GLN A 1 82 ? 8.139 -16.326 -14.116 1.00 96.38 82 GLN A O 1
ATOM 689 N N . PHE A 1 83 ? 9.118 -17.409 -12.399 1.00 97.25 83 PHE A N 1
ATOM 690 C CA . PHE A 1 83 ? 9.988 -16.293 -12.033 1.00 97.25 83 PHE A CA 1
ATOM 691 C C . PHE A 1 83 ? 11.028 -16.075 -13.128 1.00 97.25 83 PHE A C 1
ATOM 693 O O . PHE A 1 83 ? 11.563 -17.035 -13.684 1.00 97.25 83 PHE A O 1
ATOM 700 N N . GLN A 1 84 ? 11.317 -14.812 -13.427 1.00 95.69 84 GLN A N 1
ATOM 701 C CA . GLN A 1 84 ? 12.368 -14.486 -14.383 1.00 95.69 84 GLN A CA 1
ATOM 702 C C . GLN A 1 84 ? 13.740 -14.796 -13.776 1.00 95.69 84 GLN A C 1
ATOM 704 O O . GLN A 1 84 ? 13.941 -14.623 -12.572 1.00 95.69 84 GLN A O 1
ATOM 709 N N . ASP A 1 85 ? 14.706 -15.180 -14.610 1.00 95.69 85 ASP A N 1
ATOM 710 C CA . ASP A 1 85 ? 16.111 -15.306 -14.202 1.00 95.69 85 ASP A CA 1
ATOM 711 C C . ASP A 1 85 ? 16.770 -13.917 -14.106 1.00 95.69 85 ASP A C 1
ATOM 713 O O . ASP A 1 85 ? 17.666 -13.548 -14.863 1.00 95.69 85 ASP A O 1
ATOM 717 N N . LEU A 1 86 ? 16.228 -13.089 -13.210 1.00 94.88 86 LEU A N 1
ATOM 718 C CA . LEU A 1 86 ? 16.714 -11.754 -12.891 1.00 94.88 86 LEU A CA 1
ATOM 719 C C . LEU A 1 86 ? 17.233 -11.737 -11.455 1.00 94.88 86 LEU A C 1
ATOM 721 O O . LEU A 1 86 ? 16.642 -12.308 -10.534 1.00 94.88 86 LEU A O 1
ATOM 725 N N . ARG A 1 87 ? 18.333 -11.013 -11.242 1.00 92.00 87 ARG A N 1
ATOM 726 C CA . ARG A 1 87 ? 18.945 -10.857 -9.914 1.00 92.00 87 ARG A CA 1
ATOM 727 C C . ARG A 1 87 ? 18.032 -10.116 -8.928 1.00 92.00 87 ARG A C 1
ATOM 729 O O . ARG A 1 87 ? 18.058 -10.388 -7.730 1.00 92.00 87 ARG A O 1
ATOM 736 N N . THR A 1 88 ? 17.272 -9.147 -9.427 1.00 91.00 88 THR A N 1
ATOM 737 C CA . THR A 1 88 ? 16.336 -8.294 -8.679 1.00 91.00 88 THR A CA 1
ATOM 738 C C . THR A 1 88 ? 15.060 -8.121 -9.494 1.00 91.00 88 THR A C 1
ATOM 740 O O . THR A 1 88 ? 15.118 -8.264 -10.709 1.00 91.00 88 THR A O 1
ATOM 743 N N . THR A 1 89 ? 13.930 -7.779 -8.866 1.00 92.69 89 THR A N 1
ATOM 744 C CA . THR A 1 89 ? 12.652 -7.551 -9.581 1.00 92.69 89 THR A CA 1
ATOM 745 C C . THR A 1 89 ? 12.182 -8.779 -10.385 1.00 92.69 89 THR A C 1
ATOM 747 O O . THR A 1 89 ? 11.449 -8.663 -11.359 1.00 92.69 89 THR A O 1
ATOM 750 N N . ASN A 1 90 ? 12.616 -9.983 -10.008 1.00 94.25 90 ASN A N 1
ATOM 751 C CA . ASN A 1 90 ? 12.218 -11.221 -10.688 1.00 94.25 90 ASN A CA 1
ATOM 752 C C . ASN A 1 90 ? 10.773 -11.642 -10.384 1.00 94.25 90 ASN A C 1
ATOM 754 O O . ASN A 1 90 ? 10.203 -12.477 -11.089 1.00 94.25 90 ASN A O 1
ATOM 758 N N . ASP A 1 91 ? 10.208 -11.075 -9.324 1.00 95.62 91 ASP A N 1
ATOM 759 C CA . ASP A 1 91 ? 8.872 -11.309 -8.810 1.00 95.62 91 ASP A CA 1
ATOM 760 C C . ASP A 1 91 ? 7.809 -10.510 -9.558 1.00 95.62 91 ASP A C 1
ATOM 762 O O . ASP A 1 91 ? 6.730 -11.050 -9.804 1.00 95.62 91 ASP A O 1
ATOM 766 N N . LEU A 1 92 ? 8.129 -9.277 -9.970 1.00 96.94 92 LEU A N 1
ATOM 767 C CA . LEU A 1 92 ? 7.192 -8.361 -10.623 1.00 96.94 92 LEU A CA 1
ATOM 768 C C . LEU A 1 92 ? 6.393 -9.047 -11.734 1.00 96.94 92 LEU A C 1
ATOM 770 O O . LEU A 1 92 ? 5.163 -9.068 -11.676 1.00 96.94 92 LEU A O 1
ATOM 774 N N . PHE A 1 93 ? 7.077 -9.625 -12.726 1.00 98.25 93 PHE A N 1
ATOM 775 C CA . PHE A 1 93 ? 6.421 -10.267 -13.863 1.00 98.25 93 PHE A CA 1
ATOM 776 C C . PHE A 1 93 ? 5.528 -11.427 -13.423 1.00 98.25 93 PHE A C 1
ATOM 778 O O . PHE A 1 93 ? 4.348 -11.450 -13.760 1.00 98.25 93 PHE A O 1
ATOM 785 N N . PHE A 1 94 ? 6.071 -12.363 -12.640 1.00 98.31 94 PHE A N 1
ATOM 786 C CA . PHE A 1 94 ? 5.343 -13.553 -12.209 1.00 98.31 94 PHE A CA 1
ATOM 787 C C . PHE A 1 94 ? 4.069 -13.187 -11.440 1.00 98.31 94 PHE A C 1
ATOM 789 O O . PHE A 1 94 ? 2.985 -13.669 -11.773 1.00 98.31 94 PHE A O 1
ATOM 796 N N . VAL A 1 95 ? 4.188 -12.320 -10.431 1.00 98.44 95 VAL A N 1
ATOM 797 C CA . VAL A 1 95 ? 3.072 -11.987 -9.540 1.00 98.44 95 VAL A CA 1
ATOM 798 C C . VAL A 1 95 ? 2.020 -11.168 -10.280 1.00 98.44 95 VAL A C 1
ATOM 800 O O . VAL A 1 95 ? 0.843 -11.517 -10.226 1.00 98.44 95 VAL A O 1
ATOM 803 N N . SER A 1 96 ? 2.417 -10.116 -11.000 1.00 98.00 96 SER A N 1
ATOM 804 C CA . SER A 1 96 ? 1.461 -9.265 -11.722 1.00 98.00 96 SER A CA 1
ATOM 805 C C . SER A 1 96 ? 0.754 -10.023 -12.851 1.00 98.00 96 SER A C 1
ATOM 807 O O . SER A 1 96 ? -0.467 -9.933 -12.963 1.00 98.00 96 SER A O 1
ATOM 809 N N . ALA A 1 97 ? 1.472 -10.844 -13.628 1.00 98.25 97 ALA A N 1
ATOM 810 C CA . ALA A 1 97 ? 0.881 -11.672 -14.679 1.00 98.25 97 ALA A CA 1
ATOM 811 C C . ALA A 1 97 ? -0.082 -12.722 -14.108 1.00 98.25 97 ALA A C 1
ATOM 813 O O . ALA A 1 97 ? -1.176 -12.912 -14.644 1.00 98.25 97 ALA A O 1
ATOM 814 N N . PHE A 1 98 ? 0.279 -13.374 -12.998 1.00 98.56 98 PHE A N 1
ATOM 815 C CA . PHE A 1 98 ? -0.605 -14.330 -12.333 1.00 98.56 98 PHE A CA 1
ATOM 816 C C . PHE A 1 98 ? -1.885 -13.641 -11.847 1.00 98.56 98 PHE A C 1
ATOM 818 O O . PHE A 1 98 ? -2.994 -14.101 -12.125 1.00 98.56 98 PHE A O 1
ATOM 825 N N . MET A 1 99 ? -1.740 -12.503 -11.167 1.00 98.19 99 MET A N 1
ATOM 826 C CA . MET A 1 99 ? -2.861 -11.723 -10.645 1.00 98.19 99 MET A CA 1
ATOM 827 C C . MET A 1 99 ? -3.767 -11.214 -11.774 1.00 98.19 99 MET A C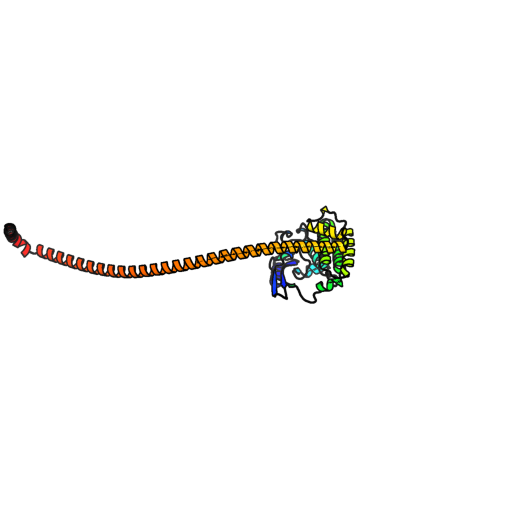 1
ATOM 829 O O . MET A 1 99 ? -4.983 -11.321 -11.655 1.00 98.19 99 MET A O 1
ATOM 833 N N . LEU A 1 100 ? -3.205 -10.757 -12.903 1.00 97.69 100 LEU A N 1
ATOM 834 C CA . LEU A 1 100 ? -3.963 -10.353 -14.098 1.00 97.69 100 LEU A CA 1
ATOM 835 C C . LEU A 1 100 ? -4.857 -11.476 -14.636 1.00 97.69 100 LEU A C 1
ATOM 837 O O . LEU A 1 100 ? -5.981 -11.212 -15.062 1.00 97.69 100 LEU A O 1
ATOM 841 N N . LEU A 1 101 ? -4.383 -12.723 -14.619 1.00 97.25 101 LEU A N 1
ATOM 842 C CA . LEU A 1 101 ? -5.158 -13.876 -15.087 1.00 97.25 101 LEU A CA 1
ATOM 843 C C . LEU A 1 101 ? -6.157 -14.403 -14.047 1.00 97.25 101 LEU A C 1
ATOM 845 O O . LEU A 1 101 ? -7.053 -15.178 -14.394 1.00 97.25 101 LEU A O 1
ATOM 849 N N . THR A 1 102 ? -6.019 -14.012 -12.781 1.00 97.75 102 THR A N 1
ATOM 850 C CA . THR A 1 102 ? -6.759 -14.636 -11.686 1.00 97.75 102 THR A CA 1
ATOM 851 C C . THR A 1 102 ? -8.220 -14.192 -11.652 1.00 97.75 102 THR A C 1
ATOM 853 O O . THR A 1 102 ? -8.545 -13.005 -11.628 1.00 97.75 102 THR A O 1
ATOM 856 N N . LYS A 1 103 ? -9.129 -15.171 -11.585 1.00 97.69 103 LYS A N 1
ATOM 857 C CA . LYS A 1 103 ? -10.580 -14.933 -11.497 1.00 97.69 103 LYS A CA 1
ATOM 858 C C . LYS A 1 103 ? -11.143 -15.044 -10.081 1.00 97.69 103 LYS A C 1
ATOM 860 O O . LYS A 1 103 ? -12.301 -14.708 -9.863 1.00 97.69 103 LYS A O 1
ATOM 865 N N . ARG A 1 104 ? -10.347 -15.547 -9.134 1.00 98.12 104 ARG A N 1
ATOM 866 C CA . ARG A 1 104 ? -10.776 -15.879 -7.770 1.00 98.12 104 ARG A CA 1
ATOM 867 C C . ARG A 1 104 ? -9.751 -15.373 -6.752 1.00 98.12 104 ARG A C 1
ATOM 869 O O . ARG A 1 104 ? -9.039 -16.163 -6.136 1.00 98.12 104 ARG A O 1
ATOM 876 N N . MET A 1 105 ? -9.644 -14.057 -6.620 1.00 98.44 105 MET A N 1
ATOM 877 C CA . MET A 1 105 ? -8.815 -13.387 -5.617 1.00 98.44 105 MET A CA 1
ATOM 878 C C . MET A 1 105 ? -9.630 -13.099 -4.364 1.00 98.44 105 MET A C 1
ATOM 880 O O . MET A 1 105 ? -10.777 -12.674 -4.470 1.00 98.44 105 MET A O 1
ATOM 884 N N . ALA A 1 106 ? -9.029 -13.295 -3.194 1.00 98.25 106 ALA A N 1
ATOM 885 C CA . ALA A 1 106 ? -9.610 -12.896 -1.919 1.00 98.25 106 ALA A CA 1
ATOM 886 C C . ALA A 1 106 ? -8.650 -11.992 -1.144 1.00 98.25 106 ALA A C 1
ATOM 888 O O . ALA A 1 106 ? -7.442 -12.238 -1.102 1.00 98.25 106 ALA A O 1
ATOM 889 N N . PHE A 1 107 ? -9.192 -10.959 -0.506 1.00 97.50 107 PHE A N 1
ATOM 890 C CA . PHE A 1 107 ? -8.430 -10.057 0.348 1.00 97.50 107 PHE A CA 1
ATOM 891 C C . PHE A 1 107 ? -8.792 -10.293 1.814 1.00 97.50 107 PHE A C 1
ATOM 893 O O . PHE A 1 107 ? -9.934 -10.103 2.225 1.00 97.50 107 PHE A O 1
ATOM 900 N N . LEU A 1 108 ? -7.798 -10.696 2.602 1.00 96.50 108 LEU A N 1
ATOM 901 C CA . LEU A 1 108 ? -7.904 -10.852 4.043 1.00 96.50 108 LEU A CA 1
ATOM 902 C C . LEU A 1 108 ? -7.318 -9.606 4.715 1.00 96.50 108 LEU A C 1
ATOM 904 O O . LEU A 1 108 ? -6.095 -9.470 4.819 1.00 96.50 108 LEU A O 1
ATOM 908 N N . ASP A 1 109 ? -8.193 -8.709 5.178 1.00 95.56 109 ASP A N 1
ATOM 909 C CA . ASP A 1 109 ? -7.823 -7.463 5.864 1.00 95.56 109 ASP A CA 1
ATOM 910 C C . ASP A 1 109 ? -7.331 -7.723 7.307 1.00 95.56 109 ASP A C 1
ATOM 912 O O . ASP A 1 109 ? -7.914 -7.303 8.303 1.00 95.56 109 ASP A O 1
ATOM 916 N N . GLU A 1 110 ? -6.250 -8.495 7.420 1.00 96.62 110 GLU A N 1
ATOM 917 C CA . GLU A 1 110 ? -5.547 -8.800 8.661 1.00 96.62 110 GLU A CA 1
ATOM 918 C C . GLU A 1 110 ? -4.044 -8.635 8.436 1.00 96.62 110 GLU A C 1
ATOM 920 O O . GLU A 1 110 ? -3.494 -9.124 7.444 1.00 96.62 110 GLU A O 1
ATOM 925 N N . ILE A 1 111 ? -3.358 -7.979 9.376 1.00 97.25 111 ILE A N 1
ATOM 926 C CA . ILE A 1 111 ? -1.893 -7.910 9.376 1.00 97.25 111 ILE A CA 1
ATOM 927 C C . ILE A 1 111 ? -1.359 -9.275 9.806 1.00 97.25 111 ILE A C 1
ATOM 929 O O . ILE A 1 111 ? -1.409 -9.632 10.983 1.00 97.25 111 ILE A O 1
ATOM 933 N N . LEU A 1 112 ? -0.844 -10.047 8.848 1.00 97.06 112 LEU A N 1
ATOM 934 C CA . LEU A 1 112 ? -0.336 -11.399 9.103 1.00 97.06 112 LEU A CA 1
ATOM 935 C C . LEU A 1 112 ? 1.175 -11.539 8.897 1.00 97.06 112 LEU A C 1
ATOM 937 O O . LEU A 1 112 ? 1.727 -12.586 9.250 1.00 97.06 112 LEU A O 1
ATOM 941 N N . ILE A 1 113 ? 1.831 -10.512 8.347 1.00 95.88 113 ILE A N 1
ATOM 942 C CA . ILE A 1 113 ? 3.257 -10.526 7.997 1.00 95.88 113 ILE A CA 1
ATOM 943 C C . ILE A 1 113 ? 3.970 -9.289 8.522 1.00 95.88 113 ILE A C 1
ATOM 945 O O . ILE A 1 113 ? 3.502 -8.168 8.341 1.00 95.88 113 ILE A O 1
ATOM 949 N N . SER A 1 114 ? 5.155 -9.512 9.089 1.00 95.19 114 SER A N 1
ATOM 950 C CA . SER A 1 114 ? 6.115 -8.466 9.436 1.00 95.19 114 SER A CA 1
ATOM 951 C C . SER A 1 114 ? 7.283 -8.497 8.447 1.00 95.19 114 SER A C 1
ATOM 953 O O . SER A 1 114 ? 8.080 -9.435 8.454 1.00 95.19 114 SER A O 1
ATOM 955 N N . HIS A 1 115 ? 7.384 -7.483 7.593 1.00 92.75 115 HIS A N 1
ATOM 956 C CA . HIS A 1 115 ? 8.464 -7.323 6.625 1.00 92.75 115 HIS A CA 1
ATOM 957 C C . HIS A 1 115 ? 9.646 -6.596 7.270 1.00 92.75 115 HIS A C 1
ATOM 959 O O . HIS A 1 115 ? 9.540 -5.431 7.649 1.00 92.75 115 HIS A O 1
ATOM 965 N N . SER A 1 116 ? 10.780 -7.280 7.410 1.00 90.94 116 SER A N 1
ATOM 966 C CA . SER A 1 116 ? 11.987 -6.676 7.977 1.00 90.94 116 SER A CA 1
ATOM 967 C C . SER A 1 116 ? 12.590 -5.632 7.036 1.00 90.94 116 SER A C 1
ATOM 969 O O . SER A 1 116 ? 13.008 -5.963 5.927 1.00 90.94 116 SER A O 1
ATOM 971 N N . ILE A 1 117 ? 12.702 -4.393 7.509 1.00 86.25 117 ILE A N 1
ATOM 972 C CA . ILE A 1 117 ? 13.353 -3.283 6.802 1.00 86.25 117 ILE A CA 1
ATOM 973 C C . ILE A 1 117 ? 14.702 -2.942 7.452 1.00 86.25 117 ILE A C 1
ATOM 975 O O . ILE A 1 117 ? 15.038 -3.452 8.522 1.00 86.25 117 ILE A O 1
ATOM 979 N N . ASN A 1 118 ? 15.502 -2.101 6.787 1.00 76.69 118 ASN A N 1
ATOM 980 C CA . ASN A 1 118 ? 16.809 -1.635 7.278 1.00 76.69 118 ASN A CA 1
ATOM 981 C C . ASN A 1 118 ? 17.820 -2.758 7.589 1.00 76.69 118 ASN A C 1
ATOM 983 O O . ASN A 1 118 ? 18.708 -2.614 8.430 1.00 76.69 118 ASN A O 1
ATOM 987 N N . ARG A 1 119 ? 17.718 -3.887 6.873 1.00 75.44 119 ARG A N 1
ATOM 988 C CA . ARG A 1 119 ? 18.662 -5.006 6.972 1.00 75.44 119 ARG A CA 1
ATOM 989 C C . ARG A 1 119 ? 19.938 -4.723 6.173 1.00 75.44 119 ARG A C 1
ATOM 991 O O . ARG A 1 119 ? 19.886 -4.511 4.960 1.00 75.44 119 ARG A O 1
ATOM 998 N N . SER A 1 120 ? 21.093 -4.815 6.830 1.00 64.31 120 SER A N 1
ATOM 999 C CA . SER A 1 120 ? 22.395 -4.779 6.159 1.00 64.31 120 SER A CA 1
ATOM 1000 C C . SER A 1 120 ? 22.533 -5.946 5.167 1.00 64.31 120 SER A C 1
ATOM 1002 O O . SER A 1 120 ? 22.206 -7.093 5.473 1.00 64.31 120 SER A O 1
ATOM 1004 N N . GLY A 1 121 ? 22.982 -5.650 3.942 1.00 62.53 121 GLY A N 1
ATOM 1005 C CA . GLY A 1 121 ? 23.194 -6.656 2.891 1.00 62.53 121 GLY A CA 1
ATOM 1006 C C . GLY A 1 121 ? 21.953 -7.073 2.089 1.00 62.53 121 GLY A C 1
ATOM 1007 O O . GLY A 1 121 ? 22.014 -8.073 1.377 1.00 62.53 121 GLY A O 1
ATOM 1008 N N . SER A 1 122 ? 20.832 -6.344 2.172 1.00 63.91 122 SER A N 1
ATOM 1009 C CA . SER A 1 122 ? 19.690 -6.574 1.271 1.00 63.91 122 SER A CA 1
ATOM 1010 C C . SER A 1 122 ? 20.084 -6.371 -0.200 1.00 63.91 122 SER A C 1
ATOM 1012 O O . SER A 1 122 ? 20.863 -5.475 -0.525 1.00 63.91 122 SER A O 1
ATOM 1014 N N . LEU A 1 123 ? 19.504 -7.159 -1.114 1.00 63.59 123 LEU A N 1
ATOM 1015 C CA . LEU A 1 123 ? 19.719 -7.015 -2.562 1.00 63.59 123 LEU A CA 1
ATOM 1016 C C . LEU A 1 123 ? 19.372 -5.606 -3.060 1.00 63.59 123 LEU A C 1
ATOM 1018 O O . LEU A 1 123 ? 20.034 -5.100 -3.964 1.00 63.59 123 LEU A O 1
ATOM 1022 N N . SER A 1 124 ? 18.406 -4.943 -2.416 1.00 60.81 124 SER A N 1
ATOM 1023 C CA . SER A 1 124 ? 18.034 -3.554 -2.703 1.00 60.81 124 SER A CA 1
ATOM 1024 C C . SER A 1 124 ? 19.175 -2.554 -2.482 1.00 60.81 124 SER A C 1
ATOM 1026 O O . SER A 1 124 ? 19.184 -1.514 -3.128 1.00 60.81 124 SER A O 1
ATOM 1028 N N . VAL A 1 125 ? 20.143 -2.874 -1.613 1.00 60.94 125 VAL A N 1
ATOM 1029 C CA . VAL A 1 125 ? 21.325 -2.041 -1.312 1.00 60.94 125 VAL A CA 1
ATOM 1030 C C . VAL A 1 125 ? 22.364 -2.107 -2.433 1.00 60.94 125 VAL A C 1
ATOM 1032 O O . VAL A 1 125 ? 23.235 -1.255 -2.509 1.00 60.94 125 VAL A O 1
ATOM 1035 N N . THR A 1 126 ? 22.273 -3.117 -3.303 1.00 75.69 126 THR A N 1
ATOM 1036 C CA . THR A 1 126 ? 23.220 -3.346 -4.409 1.00 75.69 126 THR A CA 1
ATOM 1037 C C . THR A 1 126 ? 22.519 -3.298 -5.771 1.00 75.69 126 THR A C 1
ATOM 1039 O O . THR A 1 126 ? 22.841 -4.067 -6.686 1.00 75.69 126 THR A O 1
ATOM 1042 N N . ARG A 1 127 ? 21.479 -2.462 -5.880 1.00 78.81 127 ARG A N 1
ATOM 1043 C CA . ARG A 1 127 ? 20.632 -2.328 -7.075 1.00 78.81 127 ARG A CA 1
ATOM 1044 C C . ARG A 1 127 ? 21.408 -1.759 -8.267 1.00 78.81 127 ARG A C 1
ATOM 1046 O O . ARG A 1 127 ? 21.085 -2.086 -9.403 1.00 78.81 127 ARG A O 1
ATOM 1053 N N . GLU A 1 128 ? 22.493 -1.026 -8.024 1.00 80.50 128 GLU A N 1
ATOM 1054 C CA . GLU A 1 128 ? 23.424 -0.543 -9.047 1.00 80.50 128 GLU A CA 1
ATOM 1055 C C . GLU A 1 128 ? 24.026 -1.673 -9.893 1.00 80.50 128 GLU A C 1
ATOM 1057 O O . GLU A 1 128 ? 24.327 -1.471 -11.064 1.00 80.50 128 GLU A O 1
ATOM 1062 N N . LYS A 1 129 ? 24.150 -2.888 -9.339 1.00 84.62 129 LYS A N 1
ATOM 1063 C CA . LYS A 1 129 ? 24.687 -4.056 -10.062 1.00 84.62 129 LYS A CA 1
ATOM 1064 C C . LYS A 1 129 ? 23.677 -4.721 -10.996 1.00 84.62 129 LYS A C 1
ATOM 1066 O O . LYS A 1 129 ? 24.056 -5.610 -11.749 1.00 84.62 129 LYS A O 1
ATOM 1071 N N . SER A 1 130 ? 22.400 -4.357 -10.907 1.00 89.25 130 SER A N 1
ATOM 1072 C CA . SER A 1 130 ? 21.311 -4.987 -11.662 1.00 89.25 130 SER A CA 1
ATOM 1073 C C . SER A 1 130 ? 20.219 -3.992 -12.041 1.00 89.25 130 SER A C 1
ATOM 1075 O O . SER A 1 130 ? 19.036 -4.325 -12.054 1.00 89.25 130 SER A O 1
ATOM 1077 N N . TRP A 1 131 ? 20.622 -2.761 -12.361 1.00 91.81 131 TRP A N 1
ATOM 1078 C CA . TRP A 1 131 ? 19.716 -1.663 -12.701 1.00 91.81 131 TRP A CA 1
ATOM 1079 C C . TRP A 1 131 ? 18.776 -2.013 -13.868 1.00 91.81 131 TRP A C 1
ATOM 1081 O O . TRP A 1 131 ? 17.603 -1.652 -13.843 1.00 91.81 131 TRP A O 1
ATOM 1091 N N . HIS A 1 132 ? 19.253 -2.790 -14.847 1.00 94.56 132 HIS A N 1
ATOM 1092 C CA . HIS A 1 132 ? 18.479 -3.193 -16.025 1.00 94.56 132 HIS A CA 1
ATOM 1093 C C . HIS A 1 132 ? 17.310 -4.138 -15.697 1.00 94.56 132 HIS A C 1
ATOM 1095 O O . HIS A 1 132 ? 16.316 -4.146 -16.418 1.00 94.56 132 HIS A O 1
ATOM 1101 N N . CYS A 1 133 ? 17.369 -4.882 -14.583 1.00 95.62 133 CYS A N 1
ATOM 1102 C CA . CYS A 1 133 ? 16.340 -5.867 -14.233 1.00 95.62 133 CYS A CA 1
ATOM 1103 C C . CYS A 1 133 ? 14.945 -5.242 -14.066 1.00 95.62 133 CYS A C 1
ATOM 1105 O O . CYS A 1 133 ? 13.949 -5.890 -14.369 1.00 95.62 133 CYS A O 1
ATOM 1107 N N . ALA A 1 134 ? 14.858 -3.988 -13.604 1.00 94.75 134 ALA A N 1
ATOM 1108 C CA . ALA A 1 134 ? 13.585 -3.273 -13.497 1.00 94.75 134 ALA A CA 1
ATOM 1109 C C . ALA A 1 134 ? 12.914 -3.089 -14.871 1.00 94.75 134 ALA A C 1
ATOM 1111 O O . ALA A 1 134 ? 11.715 -3.320 -15.016 1.00 94.75 134 ALA A O 1
ATOM 1112 N N . LEU A 1 135 ? 13.705 -2.733 -15.885 1.00 97.56 135 LEU A N 1
ATOM 1113 C CA . LEU A 1 135 ? 13.240 -2.567 -17.260 1.00 97.56 135 LEU A CA 1
ATOM 1114 C C . LEU A 1 135 ? 12.933 -3.909 -17.922 1.00 97.56 135 LEU A C 1
ATOM 1116 O O . LEU A 1 135 ? 11.927 -4.029 -18.613 1.00 97.56 135 LEU A O 1
ATOM 1120 N N . ASP A 1 136 ? 13.759 -4.929 -17.693 1.00 98.00 136 ASP A N 1
ATOM 1121 C CA . ASP A 1 136 ? 13.542 -6.263 -18.262 1.00 98.00 136 ASP A CA 1
ATOM 1122 C C . ASP A 1 136 ? 12.254 -6.908 -17.727 1.00 98.00 136 ASP A C 1
ATOM 1124 O O . ASP A 1 136 ? 11.508 -7.538 -18.481 1.00 98.00 136 ASP A O 1
ATOM 1128 N N . ALA A 1 137 ? 11.940 -6.692 -16.447 1.00 97.88 137 ALA A N 1
ATOM 1129 C CA . ALA A 1 137 ? 10.675 -7.116 -15.857 1.00 97.88 137 ALA A CA 1
ATOM 1130 C C . ALA A 1 137 ? 9.470 -6.368 -16.456 1.00 97.88 137 ALA A C 1
ATOM 1132 O O . ALA A 1 137 ? 8.479 -7.001 -16.825 1.00 97.88 137 ALA A O 1
ATOM 1133 N N . LEU A 1 138 ? 9.565 -5.042 -16.631 1.00 98.12 138 LEU A N 1
ATOM 1134 C CA . LEU A 1 138 ? 8.511 -4.247 -17.277 1.00 98.12 138 LEU A CA 1
ATOM 1135 C C . LEU A 1 138 ? 8.286 -4.644 -18.740 1.00 98.12 138 LEU A C 1
ATOM 1137 O O . LEU A 1 138 ? 7.140 -4.777 -19.162 1.00 98.12 138 LEU A O 1
ATOM 1141 N N . ARG A 1 139 ? 9.352 -4.876 -19.514 1.00 98.31 139 ARG A N 1
ATOM 1142 C CA . ARG A 1 139 ? 9.253 -5.320 -20.916 1.00 98.31 139 ARG A CA 1
ATOM 1143 C C . ARG A 1 139 ? 8.577 -6.682 -21.033 1.00 98.31 139 ARG A C 1
ATOM 1145 O O . ARG A 1 139 ? 7.733 -6.868 -21.912 1.00 98.31 139 ARG A O 1
ATOM 1152 N N . ALA A 1 140 ? 8.917 -7.619 -20.148 1.00 98.38 140 ALA A N 1
ATOM 1153 C CA . ALA A 1 140 ? 8.269 -8.927 -20.103 1.00 98.38 140 ALA A CA 1
ATOM 1154 C C . ALA A 1 140 ? 6.779 -8.804 -19.760 1.00 98.38 140 ALA A C 1
ATOM 1156 O O . ALA A 1 140 ? 5.942 -9.431 -20.410 1.00 98.38 140 ALA A O 1
ATOM 1157 N N . LEU A 1 141 ? 6.440 -7.950 -18.790 1.00 98.44 141 LEU A N 1
ATOM 1158 C CA . LEU A 1 141 ? 5.057 -7.688 -18.410 1.00 98.44 141 LEU A CA 1
ATOM 1159 C C . LEU A 1 141 ? 4.259 -7.035 -19.546 1.00 98.44 141 LEU A C 1
ATOM 1161 O O . LEU A 1 141 ? 3.181 -7.525 -19.872 1.00 98.44 141 LEU A O 1
ATOM 1165 N N . TYR A 1 142 ? 4.799 -6.004 -20.200 1.00 98.31 142 TYR A N 1
ATOM 1166 C CA . TYR A 1 142 ? 4.166 -5.369 -21.360 1.00 98.31 142 TYR A CA 1
ATOM 1167 C C . TYR A 1 142 ? 3.900 -6.380 -22.481 1.00 98.31 142 TYR A C 1
ATOM 1169 O O . TYR A 1 142 ? 2.769 -6.517 -22.944 1.00 98.31 142 TYR A O 1
ATOM 1177 N N . SER A 1 143 ? 4.925 -7.156 -22.853 1.00 98.12 143 SER A N 1
ATOM 1178 C CA . SER A 1 143 ? 4.820 -8.187 -23.895 1.00 98.12 143 SER A CA 1
ATOM 1179 C C . SER A 1 143 ? 3.759 -9.235 -23.552 1.00 98.12 143 SER A C 1
ATOM 1181 O O . SER A 1 143 ? 3.035 -9.714 -24.422 1.00 98.12 143 SER A O 1
ATOM 1183 N N . PHE A 1 144 ? 3.633 -9.588 -22.271 1.00 98.31 144 PHE A N 1
ATOM 1184 C CA . PHE A 1 144 ? 2.604 -10.510 -21.815 1.00 98.31 144 PHE A CA 1
ATOM 1185 C C . PHE A 1 144 ? 1.201 -9.910 -21.917 1.00 98.31 144 PHE A C 1
ATOM 1187 O O . PHE A 1 144 ? 0.312 -10.575 -22.448 1.00 98.31 144 PHE A O 1
ATOM 1194 N N . ILE A 1 145 ? 1.000 -8.669 -21.464 1.00 97.69 145 ILE A N 1
ATOM 1195 C CA . ILE A 1 145 ? -0.287 -7.961 -21.565 1.00 97.69 145 ILE A CA 1
ATOM 1196 C C . ILE A 1 145 ? -0.732 -7.879 -23.030 1.00 97.69 145 ILE A C 1
ATOM 1198 O O . ILE A 1 145 ? -1.888 -8.182 -23.332 1.00 97.69 145 ILE A O 1
ATOM 1202 N N . ASP A 1 146 ? 0.187 -7.548 -23.938 1.00 97.44 146 ASP A N 1
ATOM 1203 C CA . ASP A 1 146 ? -0.066 -7.517 -25.380 1.00 97.44 146 ASP A CA 1
ATOM 1204 C C . ASP A 1 146 ? -0.430 -8.904 -25.933 1.00 97.44 146 ASP A C 1
ATOM 1206 O O . ASP A 1 146 ? -1.482 -9.080 -26.548 1.00 97.44 146 ASP A O 1
ATOM 1210 N N . SER A 1 147 ? 0.352 -9.937 -25.595 1.00 97.50 147 SER A N 1
ATOM 1211 C CA . SER A 1 147 ? 0.088 -11.322 -26.024 1.00 97.50 147 SER A CA 1
ATOM 1212 C C . SER A 1 147 ? -1.253 -11.885 -25.532 1.00 97.50 147 SER A C 1
ATOM 1214 O O . SER A 1 147 ? -1.785 -12.835 -26.106 1.00 97.50 147 SER A O 1
ATOM 1216 N N . LYS A 1 148 ? -1.797 -11.323 -24.445 1.00 97.06 148 LYS A N 1
ATOM 1217 C CA . LYS A 1 148 ? -3.112 -11.666 -23.888 1.00 97.06 148 LYS A CA 1
ATOM 1218 C C . LYS A 1 148 ? -4.227 -10.745 -24.381 1.00 97.06 148 LYS A C 1
ATOM 1220 O O . LYS A 1 148 ? -5.362 -10.906 -23.940 1.00 97.06 148 LYS A O 1
ATOM 1225 N N . HIS A 1 149 ? -3.924 -9.809 -25.282 1.00 96.88 149 HIS A N 1
ATOM 1226 C CA . HIS A 1 149 ? -4.843 -8.795 -25.799 1.00 96.88 149 HIS A CA 1
ATOM 1227 C C . HIS A 1 149 ? -5.485 -7.940 -24.695 1.00 96.88 149 HIS A C 1
ATOM 1229 O O . HIS A 1 149 ? -6.640 -7.531 -24.795 1.00 96.88 149 HIS A O 1
ATOM 1235 N N . LEU A 1 150 ? -4.728 -7.669 -23.628 1.00 96.56 150 LEU A N 1
ATOM 1236 C CA . LEU A 1 150 ? -5.180 -6.891 -22.475 1.00 96.56 150 LEU A CA 1
ATOM 1237 C C . LEU A 1 150 ? -4.790 -5.410 -22.562 1.00 96.56 150 LEU A C 1
ATOM 1239 O O . LEU A 1 150 ? -5.247 -4.629 -21.735 1.00 96.56 150 LEU A O 1
ATOM 1243 N N . LEU A 1 151 ? -3.995 -4.986 -23.553 1.00 95.31 151 LEU A N 1
ATOM 1244 C CA . LEU A 1 151 ? -3.623 -3.573 -23.722 1.00 95.31 151 LEU A CA 1
ATOM 1245 C C . LEU A 1 151 ? -4.832 -2.620 -23.795 1.00 95.31 151 LEU A C 1
ATOM 1247 O O . LEU A 1 151 ? -4.778 -1.590 -23.129 1.00 95.31 151 LEU A O 1
ATOM 1251 N N . PRO A 1 152 ? -5.948 -2.936 -24.486 1.00 94.38 152 PRO A N 1
ATOM 1252 C CA . PRO A 1 152 ? -7.096 -2.028 -24.521 1.00 94.38 152 PRO A CA 1
ATOM 1253 C C . PRO A 1 152 ? -7.719 -1.748 -23.146 1.00 94.38 152 PRO A C 1
ATOM 1255 O O . PRO A 1 152 ? -8.246 -0.663 -22.928 1.00 94.38 152 PRO A O 1
ATOM 1258 N N . SER A 1 153 ? -7.670 -2.708 -22.215 1.00 94.19 153 SER A N 1
ATOM 1259 C CA . SER A 1 153 ? -8.246 -2.556 -20.871 1.00 94.19 153 SER A CA 1
ATOM 1260 C C . SER A 1 153 ? -7.217 -2.204 -19.797 1.00 94.19 153 SER A C 1
ATOM 1262 O O . SER A 1 153 ? -7.586 -1.647 -18.769 1.00 94.19 153 SER A O 1
ATOM 1264 N N . ARG A 1 154 ? -5.936 -2.527 -20.009 1.00 96.38 154 ARG A N 1
ATOM 1265 C CA . ARG A 1 154 ? -4.863 -2.401 -19.008 1.00 96.38 154 ARG A CA 1
ATOM 1266 C C . ARG A 1 154 ? -3.722 -1.482 -19.418 1.00 96.38 154 ARG A C 1
ATOM 1268 O O . ARG A 1 154 ? -2.868 -1.212 -18.583 1.00 96.38 154 ARG A O 1
ATOM 1275 N N . GLY A 1 155 ? -3.688 -0.997 -20.657 1.00 95.81 155 GLY A N 1
ATOM 1276 C CA . GLY A 1 155 ? -2.603 -0.161 -21.178 1.00 95.81 155 GLY A CA 1
ATOM 1277 C C . GLY A 1 155 ? -2.414 1.114 -20.361 1.00 95.81 155 GLY A C 1
ATOM 1278 O O . GLY A 1 155 ? -1.308 1.390 -19.910 1.00 95.81 155 GLY A O 1
ATOM 1279 N N . ARG A 1 156 ? -3.510 1.822 -20.052 1.00 95.94 156 ARG A N 1
ATOM 1280 C CA . ARG A 1 156 ? -3.475 3.008 -19.181 1.00 95.94 156 ARG A CA 1
ATOM 1281 C C . ARG A 1 156 ? -2.908 2.692 -17.794 1.00 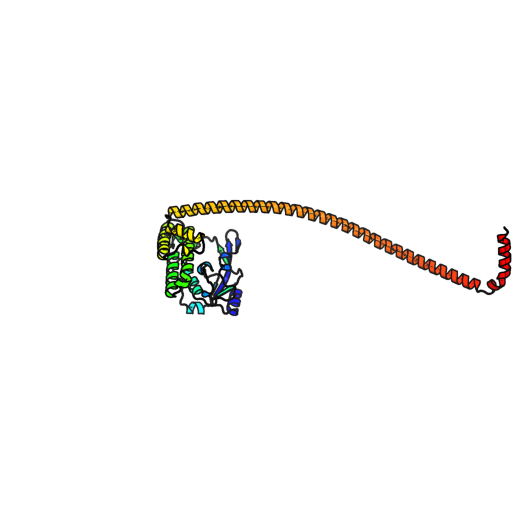95.94 156 ARG A C 1
ATOM 1283 O O . ARG A 1 156 ? -2.023 3.403 -17.320 1.00 95.94 156 ARG A O 1
ATOM 1290 N N . ASP A 1 157 ? -3.390 1.620 -17.162 1.00 97.31 157 ASP A N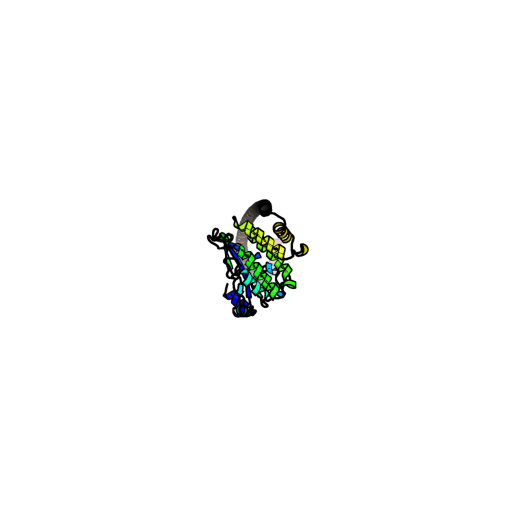 1
ATOM 1291 C CA . ASP A 1 157 ? -2.924 1.184 -15.839 1.00 97.31 157 ASP A CA 1
ATOM 1292 C C . ASP A 1 157 ? -1.429 0.844 -15.869 1.00 97.31 157 ASP A C 1
ATOM 1294 O O . ASP A 1 157 ? -0.679 1.242 -14.979 1.00 97.31 157 ASP A O 1
ATOM 1298 N N . PHE A 1 158 ? -0.990 0.130 -16.908 1.00 97.75 158 PHE A N 1
ATOM 1299 C CA . PHE A 1 158 ? 0.405 -0.249 -17.093 1.00 97.75 158 PHE A CA 1
ATOM 1300 C C . PHE A 1 158 ? 1.297 0.977 -17.295 1.00 97.75 158 PHE A C 1
ATOM 1302 O O . PHE A 1 158 ? 2.334 1.078 -16.650 1.00 97.75 158 PHE A O 1
ATOM 1309 N N . ASN A 1 159 ? 0.891 1.919 -18.148 1.00 97.12 159 ASN A N 1
ATOM 1310 C CA . ASN A 1 159 ? 1.658 3.127 -18.450 1.00 97.12 159 ASN A CA 1
ATOM 1311 C C . ASN A 1 159 ? 1.870 3.985 -17.194 1.00 97.12 159 ASN A C 1
ATOM 1313 O O . ASN A 1 159 ? 2.994 4.400 -16.908 1.00 97.12 159 ASN A O 1
ATOM 1317 N N . ASN A 1 160 ? 0.813 4.185 -16.400 1.00 97.56 160 ASN A N 1
ATOM 1318 C CA . ASN A 1 160 ? 0.897 4.902 -15.125 1.00 97.56 160 ASN A CA 1
ATOM 1319 C C . ASN A 1 160 ? 1.846 4.195 -14.146 1.00 97.56 160 ASN A C 1
ATOM 1321 O O . ASN A 1 160 ? 2.722 4.832 -13.559 1.00 97.56 160 ASN A O 1
ATOM 1325 N N . TYR A 1 161 ? 1.723 2.872 -14.022 1.00 97.62 161 TYR A N 1
ATOM 1326 C CA . TYR A 1 161 ? 2.594 2.071 -13.167 1.00 97.62 161 TYR A CA 1
ATOM 1327 C C . TYR A 1 161 ? 4.053 2.064 -13.629 1.00 97.62 161 TYR A C 1
ATOM 1329 O O . TYR A 1 161 ? 4.958 2.163 -12.807 1.00 97.62 161 TYR A O 1
ATOM 1337 N N . ALA A 1 162 ? 4.313 1.981 -14.933 1.00 97.88 162 ALA A N 1
ATOM 1338 C CA . ALA A 1 162 ? 5.664 2.004 -15.478 1.00 97.88 162 ALA A CA 1
ATOM 1339 C C . ALA A 1 162 ? 6.383 3.313 -15.125 1.00 97.88 162 ALA A C 1
ATOM 1341 O O . ALA A 1 162 ? 7.548 3.281 -14.723 1.00 97.88 162 ALA A O 1
ATOM 1342 N N . VAL A 1 163 ? 5.683 4.450 -15.215 1.00 97.38 163 VAL A N 1
ATOM 1343 C CA . VAL A 1 163 ? 6.222 5.762 -14.836 1.00 97.38 163 VAL A CA 1
ATOM 1344 C C . VAL A 1 163 ? 6.580 5.803 -13.351 1.00 97.38 163 VAL A C 1
ATOM 1346 O O . VAL A 1 163 ? 7.724 6.116 -13.018 1.00 97.38 163 VAL A O 1
ATOM 1349 N N . THR A 1 164 ? 5.652 5.458 -12.453 1.00 96.00 164 THR A N 1
ATOM 1350 C CA . THR A 1 164 ? 5.904 5.524 -11.001 1.00 96.00 164 THR A CA 1
ATOM 1351 C C . THR A 1 164 ? 6.941 4.500 -10.548 1.00 96.00 164 THR A C 1
ATOM 1353 O O . THR A 1 164 ? 7.800 4.803 -9.717 1.00 96.00 164 THR A O 1
ATOM 1356 N N . PHE A 1 165 ? 6.927 3.301 -11.131 1.00 96.69 165 PHE A N 1
ATOM 1357 C CA . PHE A 1 165 ? 7.892 2.250 -10.839 1.00 96.69 165 PHE A CA 1
ATOM 1358 C C . PHE A 1 165 ? 9.312 2.643 -11.257 1.00 96.69 165 PHE A C 1
ATOM 1360 O O . PHE A 1 165 ? 10.259 2.439 -10.490 1.00 96.69 165 PHE A O 1
ATOM 1367 N N . LEU A 1 166 ? 9.489 3.220 -12.449 1.00 97.25 166 LEU A N 1
ATOM 1368 C CA . LEU A 1 166 ? 10.800 3.685 -12.904 1.00 97.25 166 LEU A CA 1
ATOM 1369 C C . LEU A 1 166 ? 11.263 4.926 -12.138 1.00 97.25 166 LEU A C 1
ATOM 1371 O O . LEU A 1 166 ? 12.433 4.978 -11.763 1.00 97.25 166 LEU A O 1
ATOM 1375 N N . GLU A 1 167 ? 10.364 5.864 -11.818 1.00 95.56 167 GLU A N 1
ATOM 1376 C CA . GLU A 1 167 ? 10.689 7.002 -10.949 1.00 95.56 167 GLU A CA 1
ATOM 1377 C C . GLU A 1 167 ? 11.211 6.514 -9.588 1.00 95.56 167 GLU A C 1
ATOM 1379 O O . GLU A 1 167 ? 12.266 6.950 -9.127 1.00 95.56 167 GLU A O 1
ATOM 1384 N N . TRP A 1 168 ? 10.540 5.542 -8.964 1.00 93.19 168 TRP A N 1
ATOM 1385 C CA . TRP A 1 168 ? 10.999 4.959 -7.704 1.00 93.19 168 TRP A CA 1
ATOM 1386 C C . TRP A 1 168 ? 12.373 4.281 -7.827 1.00 93.19 168 TRP A C 1
ATOM 1388 O O . TRP A 1 168 ? 13.228 4.456 -6.953 1.00 93.19 168 TRP A O 1
ATOM 1398 N N . ASN A 1 169 ? 12.628 3.534 -8.907 1.00 93.81 169 ASN A N 1
ATOM 1399 C CA . ASN A 1 169 ? 13.942 2.918 -9.125 1.00 93.81 169 ASN A CA 1
ATOM 1400 C C . ASN A 1 169 ? 15.041 3.978 -9.314 1.00 93.81 169 ASN A C 1
ATOM 1402 O O . ASN A 1 169 ? 16.141 3.802 -8.796 1.00 93.81 169 ASN A O 1
ATOM 1406 N N . LEU A 1 170 ? 14.746 5.090 -9.991 1.00 94.31 170 LEU A N 1
ATOM 1407 C CA . LEU A 1 170 ? 15.678 6.208 -10.163 1.00 94.31 170 LEU A CA 1
ATOM 1408 C C . LEU A 1 170 ? 15.947 6.961 -8.863 1.00 94.31 170 LEU A C 1
ATOM 1410 O O . LEU A 1 170 ? 17.080 7.348 -8.602 1.00 94.31 170 LEU A O 1
ATOM 1414 N N . ASN A 1 171 ? 14.931 7.125 -8.020 1.00 91.56 171 ASN A N 1
ATOM 1415 C CA . ASN A 1 171 ? 15.068 7.825 -6.742 1.00 91.56 171 ASN A CA 1
ATOM 1416 C C . ASN A 1 171 ? 15.815 6.994 -5.690 1.00 91.56 171 ASN A C 1
ATOM 1418 O O . ASN A 1 171 ? 16.230 7.526 -4.664 1.00 91.56 171 ASN A O 1
ATOM 1422 N N . THR A 1 172 ? 15.956 5.685 -5.916 1.00 87.62 172 THR A N 1
ATOM 1423 C CA . THR A 1 172 ? 16.569 4.748 -4.962 1.00 87.62 172 THR A CA 1
ATOM 1424 C C . THR A 1 172 ? 17.877 4.132 -5.453 1.00 87.62 172 THR A C 1
ATOM 1426 O O . THR A 1 172 ? 18.522 3.404 -4.694 1.00 87.62 172 THR A O 1
ATOM 1429 N N . ILE A 1 173 ? 18.286 4.399 -6.696 1.00 89.56 173 ILE A N 1
ATOM 1430 C CA . ILE A 1 173 ? 19.601 4.014 -7.209 1.00 89.56 173 ILE A CA 1
ATOM 1431 C C . ILE A 1 173 ? 20.632 5.094 -6.873 1.00 89.56 173 ILE A C 1
ATOM 1433 O O . ILE A 1 173 ? 20.339 6.286 -6.895 1.00 89.56 173 ILE A O 1
ATOM 1437 N N . SER A 1 174 ? 21.863 4.670 -6.600 1.00 83.00 174 SER A N 1
ATOM 1438 C CA . SER A 1 174 ? 22.982 5.565 -6.312 1.00 83.00 174 SER A CA 1
ATOM 1439 C C . SER A 1 174 ? 24.181 5.220 -7.185 1.00 83.00 174 SER A C 1
ATOM 1441 O O . SER A 1 174 ? 24.376 4.069 -7.584 1.00 83.00 174 SER A O 1
ATOM 1443 N N . GLY A 1 175 ? 25.032 6.215 -7.428 1.00 87.12 175 GLY A N 1
ATOM 1444 C CA . GLY A 1 175 ? 26.283 6.038 -8.159 1.00 87.12 175 GLY A CA 1
ATOM 1445 C C . GLY A 1 175 ? 26.113 6.022 -9.685 1.00 87.12 175 GLY A C 1
ATOM 1446 O O . GLY A 1 175 ? 25.069 6.414 -10.203 1.00 87.12 175 GLY A O 1
ATOM 1447 N N . PRO A 1 176 ? 27.140 5.568 -10.426 1.00 88.81 176 PRO A N 1
ATOM 1448 C CA . PRO A 1 176 ? 27.234 5.762 -11.878 1.00 88.81 176 PRO A CA 1
ATOM 1449 C C . PRO A 1 176 ? 26.178 4.992 -12.686 1.00 88.81 176 PRO A C 1
ATOM 1451 O O . PRO A 1 176 ? 25.974 5.268 -13.862 1.00 88.81 176 PRO A O 1
ATOM 1454 N N . ALA A 1 177 ? 25.486 4.026 -12.073 1.00 92.75 177 ALA A N 1
ATOM 1455 C CA . ALA A 1 177 ? 24.397 3.301 -12.722 1.00 92.75 177 ALA A CA 1
ATOM 1456 C C . ALA A 1 177 ? 23.140 4.168 -12.943 1.00 92.75 177 ALA A C 1
ATOM 1458 O O . ALA A 1 177 ? 22.285 3.782 -13.741 1.00 92.75 177 ALA A O 1
ATOM 1459 N N . PHE A 1 178 ? 23.030 5.321 -12.267 1.00 94.31 178 PHE A N 1
ATOM 1460 C CA . PHE A 1 178 ? 21.905 6.245 -12.417 1.00 94.31 178 PHE A CA 1
ATOM 1461 C C . PHE A 1 178 ? 21.711 6.680 -13.874 1.00 94.31 178 PHE A C 1
ATOM 1463 O O . PHE A 1 178 ? 20.621 6.502 -14.407 1.00 94.31 178 PHE A O 1
ATOM 1470 N N . ASP A 1 179 ? 22.766 7.147 -14.549 1.00 94.50 179 ASP A N 1
ATOM 1471 C CA . ASP A 1 179 ? 22.664 7.661 -15.924 1.00 94.50 179 ASP A CA 1
ATOM 1472 C C . ASP A 1 179 ? 22.201 6.583 -16.911 1.00 94.50 179 ASP A C 1
ATOM 1474 O O . ASP A 1 179 ? 21.388 6.838 -17.805 1.00 94.50 179 ASP A O 1
ATOM 1478 N N . SER A 1 180 ? 22.682 5.350 -16.716 1.00 95.69 180 SER A N 1
ATOM 1479 C CA . SER A 1 180 ? 22.285 4.196 -17.529 1.00 95.69 180 SER A CA 1
ATOM 1480 C C . SER A 1 180 ? 20.813 3.848 -17.321 1.00 95.69 180 SER A C 1
ATOM 1482 O O . SER A 1 180 ? 20.075 3.673 -18.292 1.00 95.69 180 SER A O 1
ATOM 1484 N N . LEU A 1 181 ? 20.361 3.798 -16.062 1.00 96.50 181 LEU A N 1
ATOM 1485 C CA . LEU A 1 181 ? 18.958 3.547 -15.749 1.00 96.50 181 LEU A CA 1
ATOM 1486 C C . LEU A 1 181 ? 18.062 4.674 -16.266 1.00 96.50 181 LEU A C 1
ATOM 1488 O O . LEU A 1 181 ? 17.003 4.390 -16.816 1.00 96.50 181 LEU A O 1
ATOM 1492 N N . PHE A 1 182 ? 18.471 5.931 -16.110 1.00 97.25 182 PHE A N 1
ATOM 1493 C CA . PHE A 1 182 ? 17.696 7.097 -16.523 1.00 97.25 182 PHE A CA 1
ATOM 1494 C C . PHE A 1 182 ? 17.493 7.123 -18.035 1.00 97.25 182 PHE A C 1
ATOM 1496 O O . PHE A 1 182 ? 16.360 7.229 -18.504 1.00 97.25 182 PHE A O 1
ATOM 1503 N N . THR A 1 183 ? 18.575 6.933 -18.791 1.00 97.00 183 THR A N 1
ATOM 1504 C CA . THR A 1 183 ? 18.531 6.872 -20.257 1.00 97.00 183 THR A CA 1
ATOM 1505 C C . THR A 1 183 ? 17.614 5.745 -20.726 1.00 97.00 183 THR A C 1
ATOM 1507 O O . THR A 1 183 ? 16.677 5.982 -21.486 1.00 97.00 183 THR A O 1
ATOM 1510 N N . ALA A 1 184 ? 17.803 4.535 -20.196 1.00 97.81 184 ALA A N 1
ATOM 1511 C CA . ALA A 1 184 ? 16.998 3.386 -20.593 1.00 97.81 184 ALA A CA 1
ATOM 1512 C C . ALA A 1 184 ? 15.525 3.494 -20.139 1.00 97.81 184 ALA A C 1
ATOM 1514 O O . ALA A 1 184 ? 14.627 3.007 -20.826 1.00 97.81 184 ALA A O 1
ATOM 1515 N N . SER A 1 185 ? 15.259 4.160 -19.009 1.00 97.94 185 SER A N 1
ATOM 1516 C CA . SER A 1 185 ? 13.899 4.465 -18.538 1.00 97.94 185 SER A CA 1
ATOM 1517 C C . SER A 1 185 ? 13.195 5.443 -19.466 1.00 97.94 185 SER A C 1
ATOM 1519 O O . SER A 1 185 ? 12.051 5.204 -19.842 1.00 97.94 185 SER A O 1
ATOM 1521 N N . ARG A 1 186 ? 13.882 6.510 -19.889 1.00 97.38 186 ARG A N 1
ATOM 1522 C CA . ARG A 1 186 ? 13.352 7.459 -20.872 1.00 97.38 186 ARG A CA 1
ATOM 1523 C C . ARG A 1 186 ? 13.000 6.770 -22.179 1.00 97.38 186 ARG A C 1
ATOM 1525 O O . ARG A 1 186 ? 11.905 6.982 -22.684 1.00 97.38 186 ARG A O 1
ATOM 1532 N N . GLU A 1 187 ? 13.918 5.977 -22.722 1.00 97.25 187 GLU A N 1
ATOM 1533 C CA . GLU A 1 187 ? 13.700 5.255 -23.978 1.00 97.25 187 GLU A CA 1
ATOM 1534 C C . GLU A 1 187 ? 12.494 4.318 -23.878 1.00 97.25 187 GLU A C 1
ATOM 1536 O O . GLU A 1 187 ? 11.654 4.290 -24.775 1.00 97.25 187 GLU A O 1
ATOM 1541 N N . PHE A 1 188 ? 12.371 3.593 -22.762 1.00 98.00 188 PHE A N 1
ATOM 1542 C CA . PHE A 1 188 ? 11.232 2.714 -22.529 1.00 98.00 188 PHE A CA 1
ATOM 1543 C C . PHE A 1 188 ? 9.916 3.489 -22.436 1.00 98.00 188 PHE A C 1
ATOM 1545 O O . PHE A 1 188 ? 8.981 3.159 -23.158 1.00 98.00 188 PHE A O 1
ATOM 1552 N N . ILE A 1 189 ? 9.839 4.542 -21.619 1.00 96.88 189 ILE A N 1
ATOM 1553 C CA . ILE A 1 189 ? 8.615 5.345 -21.486 1.00 96.88 189 ILE A CA 1
ATOM 1554 C C . ILE A 1 189 ? 8.240 6.017 -22.813 1.00 96.88 189 ILE A C 1
ATOM 1556 O O . ILE A 1 189 ? 7.074 5.994 -23.194 1.00 96.88 189 ILE A O 1
ATOM 1560 N N . ALA A 1 190 ? 9.215 6.538 -23.564 1.00 95.12 190 ALA A N 1
ATOM 1561 C CA . ALA A 1 190 ? 8.973 7.120 -24.883 1.00 95.12 190 ALA A CA 1
ATOM 1562 C C . ALA A 1 190 ? 8.420 6.097 -25.895 1.00 95.12 190 ALA A C 1
ATOM 1564 O O . ALA A 1 190 ? 7.706 6.481 -26.816 1.00 95.12 190 ALA A O 1
ATOM 1565 N N . SER A 1 191 ? 8.716 4.803 -25.722 1.00 95.69 191 SER A N 1
ATOM 1566 C CA . SER A 1 191 ? 8.191 3.736 -26.584 1.00 95.69 191 SER A CA 1
ATOM 1567 C C . SER A 1 191 ? 6.733 3.348 -26.305 1.00 95.69 191 SER A C 1
ATOM 1569 O O . SER A 1 191 ? 6.139 2.650 -27.122 1.00 95.69 191 SER A O 1
ATOM 1571 N N . LEU A 1 192 ? 6.154 3.788 -25.181 1.00 92.75 192 LEU A N 1
ATOM 1572 C CA . LEU A 1 192 ? 4.783 3.449 -24.772 1.00 92.75 192 LEU A CA 1
ATOM 1573 C C . LEU A 1 192 ? 3.706 4.385 -25.356 1.00 92.75 192 LEU A C 1
ATOM 1575 O O . LEU A 1 192 ? 2.531 4.160 -25.085 1.00 92.75 192 LEU A O 1
ATOM 1579 N N . ASP A 1 193 ? 4.102 5.412 -26.124 1.00 85.69 193 ASP A N 1
ATOM 1580 C CA . ASP A 1 193 ? 3.217 6.395 -26.785 1.00 85.69 193 ASP A CA 1
ATOM 1581 C C . ASP A 1 193 ? 2.116 6.956 -25.858 1.00 85.69 193 ASP A C 1
ATOM 1583 O O . ASP A 1 193 ? 0.927 6.920 -26.161 1.00 85.69 193 ASP A O 1
ATOM 1587 N N . ILE A 1 194 ? 2.522 7.410 -24.666 1.00 91.62 194 ILE A N 1
ATOM 1588 C CA . ILE A 1 194 ? 1.611 7.853 -23.598 1.00 91.62 194 ILE A CA 1
ATOM 1589 C C . ILE A 1 194 ? 1.075 9.262 -23.893 1.00 91.62 194 ILE A C 1
ATOM 1591 O O . ILE A 1 194 ? 1.863 10.201 -24.045 1.00 91.62 194 ILE A O 1
ATOM 1595 N N . ASP A 1 195 ? -0.249 9.440 -23.877 1.00 87.00 195 ASP A N 1
ATOM 1596 C CA . ASP A 1 195 ? -0.881 10.763 -23.922 1.00 87.00 195 ASP A CA 1
ATOM 1597 C C . ASP A 1 195 ? -0.865 11.413 -22.523 1.00 87.00 195 ASP A C 1
ATOM 1599 O O . ASP A 1 195 ? -1.071 10.757 -21.502 1.00 87.00 195 ASP A O 1
ATOM 1603 N N . GLU A 1 196 ? -0.653 12.729 -22.427 1.00 79.38 196 GLU A N 1
ATOM 1604 C CA . GLU A 1 196 ? -0.681 13.429 -21.133 1.00 79.38 196 GLU A CA 1
ATOM 1605 C C . GLU A 1 196 ? -2.038 13.353 -20.407 1.00 79.38 196 GLU A C 1
ATOM 1607 O O . GLU A 1 196 ? -2.094 13.596 -19.199 1.00 79.38 196 GLU A O 1
ATOM 1612 N N . SER A 1 197 ? -3.121 13.052 -21.123 1.00 87.19 197 SER A N 1
ATOM 1613 C CA . SER A 1 197 ? -4.456 12.811 -20.568 1.00 87.19 197 SER A CA 1
ATOM 1614 C C . SER A 1 197 ? -4.635 11.405 -19.974 1.00 87.19 197 SER A C 1
ATOM 1616 O O . SER A 1 197 ? -5.602 11.176 -19.243 1.00 87.19 197 SER A O 1
ATOM 1618 N N . ASP A 1 198 ? -3.687 10.487 -20.199 1.00 88.94 198 ASP A N 1
ATOM 1619 C CA . ASP A 1 198 ? -3.746 9.113 -19.687 1.00 88.94 198 ASP A CA 1
ATOM 1620 C C . ASP A 1 198 ? -3.361 8.994 -18.207 1.00 88.94 198 ASP A C 1
ATOM 1622 O O . ASP A 1 198 ? -3.591 7.949 -17.586 1.00 88.94 198 ASP A O 1
ATOM 1626 N N . PHE A 1 199 ? -2.806 10.039 -17.594 1.00 95.75 199 PHE A N 1
ATOM 1627 C CA . PHE A 1 199 ? -2.396 9.979 -16.191 1.00 95.75 199 PHE A CA 1
ATOM 1628 C C . PHE A 1 199 ? -3.590 10.005 -15.231 1.00 95.75 199 PHE A C 1
ATOM 1630 O O . PHE A 1 199 ? -4.596 10.674 -15.473 1.00 95.75 199 PHE A O 1
ATOM 1637 N N . TYR A 1 200 ? -3.508 9.225 -14.150 1.00 94.25 200 TYR A N 1
ATOM 1638 C CA . TYR A 1 200 ? -4.545 9.198 -13.111 1.00 94.25 200 TYR A CA 1
ATOM 1639 C C . TYR A 1 200 ? -4.488 10.414 -12.181 1.00 94.25 200 TYR A C 1
ATOM 1641 O O . TYR A 1 200 ? -5.522 10.811 -11.645 1.00 94.25 200 TYR A O 1
ATOM 1649 N N . ASP A 1 201 ? -3.311 11.017 -12.013 1.00 92.62 201 ASP A N 1
ATOM 1650 C CA . ASP A 1 201 ? -3.116 12.207 -11.192 1.00 92.62 201 ASP A CA 1
ATOM 1651 C C . ASP A 1 201 ? -1.926 13.065 -11.670 1.00 92.62 201 ASP A C 1
ATOM 1653 O O . ASP A 1 201 ? -1.104 12.659 -12.503 1.00 92.62 201 ASP A O 1
ATOM 1657 N N . ASP A 1 202 ? -1.838 14.275 -11.114 1.00 92.38 202 ASP A N 1
ATOM 1658 C CA . ASP A 1 202 ? -0.797 15.253 -11.438 1.00 92.38 202 ASP A CA 1
ATOM 1659 C C . ASP A 1 202 ? 0.604 14.824 -10.975 1.00 92.38 202 ASP A C 1
ATOM 1661 O O . ASP A 1 202 ? 1.606 15.279 -11.535 1.00 92.38 202 ASP A O 1
ATOM 1665 N N . PHE A 1 203 ? 0.711 13.942 -9.977 1.00 90.44 203 PHE A N 1
ATOM 1666 C CA . PHE A 1 203 ? 1.998 13.456 -9.488 1.00 90.44 203 PHE A CA 1
ATOM 1667 C C . PHE A 1 203 ? 2.654 12.533 -10.518 1.00 90.44 203 PHE A C 1
ATOM 1669 O O . PHE A 1 203 ? 3.827 12.733 -10.855 1.00 90.44 203 PHE A O 1
ATOM 1676 N N . ILE A 1 204 ? 1.891 11.588 -11.078 1.00 94.81 204 ILE A N 1
ATOM 1677 C CA . ILE A 1 204 ? 2.362 10.697 -12.147 1.00 94.81 204 ILE A CA 1
ATOM 1678 C C . ILE A 1 204 ? 2.687 11.516 -13.398 1.00 94.81 204 ILE A C 1
ATOM 1680 O O . ILE A 1 204 ? 3.748 11.333 -14.001 1.00 94.81 204 ILE A O 1
ATOM 1684 N N . LYS A 1 205 ? 1.836 12.490 -13.745 1.00 95.06 205 LYS A N 1
ATOM 1685 C CA . LYS A 1 205 ? 2.103 13.408 -14.860 1.00 95.06 205 LYS A CA 1
ATOM 1686 C C . LYS A 1 205 ? 3.420 14.167 -14.673 1.00 95.06 205 LYS A C 1
ATOM 1688 O O . LYS A 1 205 ? 4.227 14.263 -15.600 1.00 95.06 205 LYS A O 1
ATOM 1693 N N . ALA A 1 206 ? 3.678 14.672 -13.469 1.00 92.75 206 ALA A N 1
ATOM 1694 C CA . ALA A 1 206 ? 4.927 15.355 -13.160 1.00 92.75 206 ALA A CA 1
ATOM 1695 C C . ALA A 1 206 ? 6.136 14.399 -13.201 1.00 92.75 206 ALA A C 1
ATOM 1697 O O . ALA A 1 206 ? 7.215 14.799 -13.642 1.00 92.75 206 ALA A O 1
ATOM 1698 N N . ALA A 1 207 ? 5.976 13.138 -12.781 1.00 94.25 207 ALA A N 1
ATOM 1699 C CA . ALA A 1 207 ? 7.016 12.107 -12.870 1.00 94.25 207 ALA A CA 1
ATOM 1700 C C . ALA A 1 207 ? 7.383 11.800 -14.322 1.00 94.25 207 ALA A C 1
ATOM 1702 O O . ALA A 1 207 ? 8.560 11.827 -14.686 1.00 94.25 207 ALA A O 1
ATOM 1703 N N . HIS A 1 208 ? 6.372 11.619 -15.168 1.00 96.25 208 HIS A N 1
ATOM 1704 C CA . HIS A 1 208 ? 6.548 11.458 -16.603 1.00 96.25 208 HIS A CA 1
ATOM 1705 C C . HIS A 1 208 ? 7.275 12.656 -17.228 1.00 96.25 208 HIS A C 1
ATOM 1707 O O . HIS A 1 208 ? 8.254 12.478 -17.956 1.00 96.25 208 HIS A O 1
ATOM 1713 N N . TYR A 1 209 ? 6.860 13.884 -16.890 1.00 94.50 209 TYR A N 1
ATOM 1714 C CA . TYR A 1 209 ? 7.528 15.101 -17.357 1.00 94.50 209 TYR A CA 1
ATOM 1715 C C . TYR A 1 209 ? 9.021 15.094 -17.009 1.00 94.50 209 TYR A C 1
ATOM 1717 O O . TYR A 1 209 ? 9.855 15.330 -17.882 1.00 94.50 209 TYR A O 1
ATOM 1725 N N . ARG A 1 210 ? 9.375 14.769 -15.759 1.00 94.94 210 ARG A N 1
ATOM 1726 C CA . ARG A 1 210 ? 10.775 14.707 -15.320 1.00 94.94 210 ARG A CA 1
ATOM 1727 C C . ARG A 1 210 ? 11.592 13.692 -16.122 1.00 94.94 210 ARG A C 1
ATOM 1729 O O . ARG A 1 210 ? 12.701 14.007 -16.539 1.00 94.94 210 ARG A O 1
ATOM 1736 N N . LEU A 1 211 ? 11.041 12.506 -16.375 1.00 94.81 211 LEU A N 1
ATOM 1737 C CA . LEU A 1 211 ? 11.714 11.449 -17.140 1.00 94.81 211 LEU A CA 1
ATOM 1738 C C . LEU A 1 211 ? 11.975 11.847 -18.599 1.00 94.81 211 LEU A C 1
ATOM 1740 O O . LEU A 1 211 ? 13.053 11.583 -19.143 1.00 94.81 211 LEU A O 1
ATOM 1744 N N . ILE A 1 212 ? 10.993 12.489 -19.234 1.00 95.38 212 ILE A N 1
ATOM 1745 C CA . ILE A 1 212 ? 11.007 12.759 -20.676 1.00 95.38 212 ILE A CA 1
ATOM 1746 C C . ILE A 1 212 ? 11.660 14.100 -21.024 1.00 95.38 212 ILE A C 1
ATOM 1748 O O . ILE A 1 212 ? 12.262 14.217 -22.091 1.00 95.38 212 ILE A O 1
ATOM 1752 N N . ARG A 1 213 ? 11.551 15.115 -20.159 1.00 94.75 213 ARG A N 1
ATOM 1753 C CA . ARG A 1 213 ? 11.949 16.494 -20.490 1.00 94.75 213 ARG A CA 1
ATOM 1754 C C . ARG A 1 213 ? 13.257 16.955 -19.860 1.00 94.75 213 ARG A C 1
ATOM 1756 O O . ARG A 1 213 ? 13.932 17.764 -20.482 1.00 94.75 213 ARG A O 1
ATOM 1763 N N . LEU A 1 214 ? 13.606 16.475 -18.669 1.00 96.06 214 LEU A N 1
ATOM 1764 C CA . LEU A 1 214 ? 14.764 16.984 -17.923 1.00 96.06 214 LEU A CA 1
ATOM 1765 C C . LEU A 1 214 ? 16.045 16.234 -18.269 1.00 96.06 214 LEU A C 1
ATOM 1767 O O . LEU A 1 214 ? 15.988 15.047 -18.543 1.00 96.06 214 LEU A O 1
ATOM 1771 N N . THR A 1 215 ? 17.221 16.844 -18.212 1.00 95.94 215 THR A N 1
ATOM 1772 C CA . THR A 1 215 ? 18.483 16.076 -18.235 1.00 95.94 215 THR A CA 1
ATOM 1773 C C . THR A 1 215 ? 18.637 15.217 -16.963 1.00 95.94 215 THR A C 1
ATOM 1775 O O . THR A 1 215 ? 17.912 15.439 -15.987 1.00 95.94 215 THR A O 1
ATOM 1778 N N . PRO A 1 216 ? 19.557 14.230 -16.924 1.00 94.25 216 PRO A N 1
ATOM 1779 C CA . PRO A 1 216 ? 19.849 13.487 -15.694 1.00 94.25 216 PRO A CA 1
ATOM 1780 C C . PRO A 1 216 ? 20.167 14.408 -14.502 1.00 94.25 216 PRO A C 1
ATOM 1782 O O . PRO A 1 216 ? 19.676 14.192 -13.395 1.00 94.25 216 PRO A O 1
ATOM 1785 N N . GLU A 1 217 ? 20.928 15.481 -14.728 1.00 93.06 217 GLU A N 1
ATOM 1786 C CA . GLU A 1 217 ? 21.286 16.460 -13.699 1.00 93.06 217 GLU A CA 1
ATOM 1787 C C . GLU A 1 217 ? 20.068 17.260 -13.235 1.00 93.06 217 GLU A C 1
ATOM 1789 O O . GLU A 1 217 ? 19.834 17.386 -12.034 1.00 93.06 217 GLU A O 1
ATOM 1794 N N . GLU A 1 218 ? 19.262 17.770 -14.169 1.00 94.81 218 GLU A N 1
ATOM 1795 C CA . GLU A 1 218 ? 18.025 18.494 -13.857 1.00 94.81 218 GLU A CA 1
ATOM 1796 C C . GLU A 1 218 ? 17.027 17.611 -13.098 1.00 94.81 218 GLU A C 1
ATOM 1798 O O . GLU A 1 218 ? 16.370 18.079 -12.166 1.00 94.81 218 GLU A O 1
ATOM 1803 N N . TYR A 1 219 ? 16.944 16.321 -13.439 1.00 94.88 219 TYR A N 1
ATOM 1804 C CA . TYR A 1 219 ? 16.145 15.352 -12.695 1.00 94.88 219 TYR A CA 1
ATOM 1805 C C . TYR A 1 219 ? 16.614 15.262 -11.240 1.00 94.88 219 TYR A C 1
ATOM 1807 O O . TYR A 1 219 ? 15.802 15.418 -10.326 1.00 94.88 219 TYR A O 1
ATOM 1815 N N . LEU A 1 220 ? 17.917 15.073 -11.010 1.00 91.25 220 LEU A N 1
ATOM 1816 C CA . LEU A 1 220 ? 18.489 15.005 -9.662 1.00 91.25 220 LEU A CA 1
ATOM 1817 C C . LEU A 1 220 ? 18.276 16.309 -8.877 1.00 91.25 220 LEU A C 1
ATOM 1819 O O . LEU A 1 220 ? 17.928 16.260 -7.695 1.00 91.25 220 LEU A O 1
ATOM 1823 N N . PHE A 1 221 ? 18.412 17.472 -9.521 1.00 90.06 221 PHE A N 1
ATOM 1824 C CA . PHE A 1 221 ? 18.087 18.759 -8.899 1.00 90.06 221 PHE A CA 1
ATOM 1825 C C . PHE A 1 221 ? 16.603 18.859 -8.530 1.00 90.06 221 PHE A C 1
ATOM 1827 O O . PHE A 1 221 ? 16.284 19.261 -7.413 1.00 90.06 221 PHE A O 1
ATOM 1834 N N . SER A 1 222 ? 15.698 18.396 -9.398 1.00 89.06 222 SER A N 1
ATOM 1835 C CA . SER A 1 222 ? 14.259 18.393 -9.109 1.00 89.06 222 SER A CA 1
ATOM 1836 C C . SER A 1 222 ? 13.896 17.525 -7.896 1.00 89.06 222 SER A C 1
ATOM 1838 O O . SER A 1 222 ? 12.956 17.840 -7.164 1.00 89.06 222 SER A O 1
ATOM 1840 N N . LEU A 1 223 ? 14.645 16.441 -7.651 1.00 85.19 223 LEU A N 1
ATOM 1841 C CA . LEU A 1 223 ? 14.479 15.624 -6.449 1.00 85.19 223 LEU A CA 1
ATOM 1842 C C . LEU A 1 223 ? 14.937 16.366 -5.200 1.00 85.19 223 LEU A C 1
ATOM 1844 O O . LEU A 1 223 ? 14.247 16.319 -4.187 1.00 85.19 223 LEU A O 1
ATOM 1848 N N . LYS A 1 224 ? 16.077 17.061 -5.268 1.00 81.19 224 LYS A N 1
ATOM 1849 C CA . LYS A 1 224 ? 16.578 17.863 -4.149 1.00 81.19 224 LYS A CA 1
ATOM 1850 C C . LYS A 1 224 ? 15.554 18.917 -3.730 1.00 81.19 224 LYS A C 1
ATOM 1852 O O . LYS A 1 224 ? 15.272 19.027 -2.540 1.00 81.19 224 LYS A O 1
ATOM 1857 N N . ASP A 1 225 ? 14.993 19.652 -4.685 1.00 78.25 225 ASP A N 1
ATOM 1858 C CA . ASP A 1 225 ? 14.011 20.701 -4.396 1.00 78.25 225 ASP A CA 1
ATOM 1859 C C . ASP A 1 225 ? 12.723 20.110 -3.811 1.00 78.25 225 ASP A C 1
ATOM 1861 O O . ASP A 1 225 ? 12.186 20.629 -2.831 1.00 78.25 225 ASP A O 1
ATOM 1865 N N . ARG A 1 226 ? 12.271 18.961 -4.334 1.00 78.94 226 ARG A N 1
ATOM 1866 C CA . ARG A 1 226 ? 11.135 18.223 -3.763 1.00 78.94 226 ARG A CA 1
ATOM 1867 C C . ARG A 1 226 ? 11.398 17.805 -2.318 1.00 78.94 226 ARG A C 1
ATOM 1869 O O . ARG A 1 226 ? 10.576 18.085 -1.455 1.00 78.94 226 ARG A O 1
ATOM 1876 N N . VAL A 1 227 ? 12.539 17.171 -2.050 1.00 78.94 227 VAL A N 1
ATOM 1877 C CA . VAL A 1 227 ? 12.916 16.716 -0.703 1.00 78.94 227 VAL A CA 1
ATOM 1878 C C . VAL A 1 227 ? 13.043 17.897 0.256 1.00 78.94 227 VAL A C 1
ATOM 1880 O O . VAL A 1 227 ? 12.641 17.788 1.410 1.00 78.94 227 VAL A O 1
ATOM 1883 N N . LEU A 1 228 ? 13.565 19.036 -0.208 1.00 76.19 228 LEU A N 1
ATOM 1884 C CA . LEU A 1 228 ? 13.655 20.247 0.601 1.00 76.19 228 LEU A CA 1
ATOM 1885 C C . LEU A 1 228 ? 12.262 20.756 0.991 1.00 76.19 228 LEU A C 1
ATOM 1887 O O . LEU A 1 228 ? 12.014 20.998 2.169 1.00 76.19 228 LEU A O 1
ATOM 1891 N N . HIS A 1 229 ? 11.334 20.832 0.035 1.00 77.00 229 HIS A N 1
ATOM 1892 C CA . HIS A 1 229 ? 9.952 21.223 0.310 1.00 77.00 229 HIS A CA 1
ATOM 1893 C C . HIS A 1 229 ? 9.215 20.229 1.217 1.00 77.00 229 HIS A C 1
ATOM 1895 O O . HIS A 1 229 ? 8.497 20.639 2.131 1.00 77.00 229 HIS A O 1
ATOM 1901 N N . GLU A 1 230 ? 9.398 18.924 1.010 1.00 79.44 230 GLU A N 1
ATOM 1902 C CA . GLU A 1 230 ? 8.832 17.892 1.882 1.00 79.44 230 GLU A CA 1
ATOM 1903 C C . GLU A 1 230 ? 9.377 18.021 3.309 1.00 79.44 230 GLU A C 1
ATOM 1905 O O . GLU A 1 230 ? 8.599 18.004 4.265 1.00 79.44 230 GLU A O 1
ATOM 1910 N N . LEU A 1 231 ? 10.684 18.245 3.466 1.00 79.62 231 LEU A N 1
ATOM 1911 C CA . LEU A 1 231 ? 11.322 18.463 4.762 1.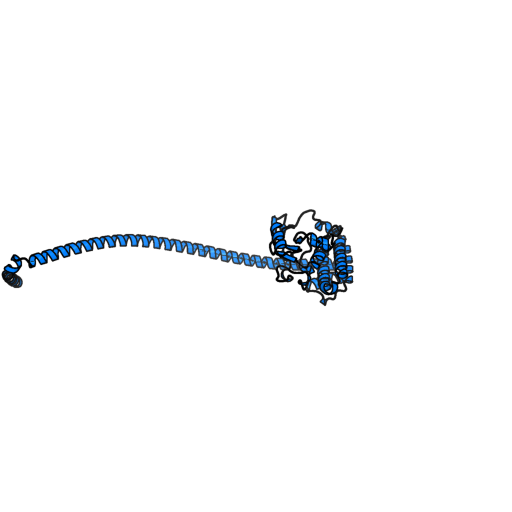00 79.62 231 LEU A CA 1
ATOM 1912 C C . LEU A 1 231 ? 10.781 19.717 5.462 1.00 79.62 231 LEU A C 1
ATOM 1914 O O . LEU A 1 231 ? 10.430 19.655 6.640 1.00 79.62 231 LEU A O 1
ATOM 1918 N N . GLU A 1 232 ? 10.665 20.835 4.744 1.00 84.38 232 GLU A N 1
ATOM 1919 C CA . GLU A 1 232 ? 10.062 22.073 5.253 1.00 84.38 232 GLU A CA 1
ATOM 1920 C C . GLU A 1 232 ? 8.615 21.842 5.713 1.00 84.38 232 GLU A C 1
ATOM 1922 O O . GLU A 1 232 ? 8.238 22.233 6.821 1.00 84.38 232 GLU A O 1
ATOM 1927 N N . SER A 1 233 ? 7.811 21.143 4.906 1.00 82.31 233 SER A N 1
ATOM 1928 C CA . SER A 1 233 ? 6.416 20.832 5.235 1.00 82.31 233 SER A CA 1
ATOM 1929 C C . SER A 1 233 ? 6.284 19.899 6.446 1.00 82.31 233 SER A C 1
ATOM 1931 O O . SER A 1 233 ? 5.438 20.122 7.318 1.00 82.31 233 SER A O 1
ATOM 1933 N N . SER A 1 234 ? 7.155 18.891 6.546 1.00 81.88 234 SER A N 1
ATOM 1934 C CA . SER A 1 234 ? 7.194 17.946 7.660 1.00 81.88 234 SER A CA 1
ATOM 1935 C C . SER A 1 234 ? 7.616 18.640 8.952 1.00 81.88 234 SER A C 1
ATOM 1937 O O . SER A 1 234 ? 7.022 18.386 9.999 1.00 81.88 234 SER A O 1
ATOM 1939 N N . ASN A 1 235 ? 8.586 19.557 8.887 1.00 84.44 235 ASN A N 1
ATOM 1940 C CA . ASN A 1 235 ? 8.992 20.369 10.033 1.00 84.44 235 ASN A CA 1
ATOM 1941 C C . ASN A 1 235 ? 7.832 21.236 10.533 1.00 84.44 235 ASN A C 1
ATOM 1943 O O . ASN A 1 235 ? 7.492 21.171 11.713 1.00 84.44 235 ASN A O 1
ATOM 1947 N N . LEU A 1 236 ? 7.146 21.947 9.632 1.00 88.44 236 LEU A N 1
ATOM 1948 C CA . LEU A 1 236 ? 5.959 22.738 9.978 1.00 88.44 236 LEU A CA 1
ATOM 1949 C C . LEU A 1 236 ? 4.851 21.881 10.609 1.00 88.44 236 LEU A C 1
ATOM 1951 O O . LEU A 1 236 ? 4.192 22.301 11.562 1.00 88.44 236 LEU A O 1
ATOM 1955 N N . SER A 1 237 ? 4.620 20.673 10.089 1.00 88.50 237 SER A N 1
ATOM 1956 C CA . SER A 1 237 ? 3.641 19.745 10.662 1.00 88.50 237 SER A CA 1
ATOM 1957 C C . SER A 1 237 ? 4.069 19.241 12.044 1.00 88.50 237 SER A C 1
ATOM 1959 O O . SER A 1 237 ? 3.244 19.169 12.955 1.00 88.50 237 SER A O 1
ATOM 1961 N N . SER A 1 238 ? 5.352 18.922 12.222 1.00 88.44 238 SER A N 1
ATOM 1962 C CA . SER A 1 238 ? 5.919 18.499 13.506 1.00 88.44 238 SER A CA 1
ATOM 1963 C C . SER A 1 238 ? 5.781 19.594 14.565 1.00 88.44 238 SER A C 1
ATOM 1965 O O . SER A 1 238 ? 5.344 19.311 15.678 1.00 88.44 238 SER A O 1
ATOM 1967 N N . GLU A 1 239 ? 6.070 20.850 14.220 1.00 91.25 239 GLU A N 1
ATOM 1968 C CA . GLU A 1 239 ? 5.887 21.999 15.116 1.00 91.25 239 GLU A CA 1
ATOM 1969 C C . GLU A 1 239 ? 4.421 22.162 15.544 1.00 91.25 239 GLU A C 1
ATOM 1971 O O . GLU A 1 239 ? 4.131 22.334 16.730 1.00 91.25 239 GLU A O 1
ATOM 1976 N N . LYS A 1 240 ? 3.472 22.031 14.605 1.00 92.25 240 LYS A N 1
ATOM 1977 C CA . LYS A 1 240 ? 2.032 22.067 14.916 1.00 92.25 240 LYS A CA 1
ATOM 1978 C C . LYS A 1 240 ? 1.616 20.939 15.858 1.00 92.25 240 LYS A C 1
ATOM 1980 O O . LYS A 1 240 ? 0.860 21.178 16.799 1.00 92.25 240 LYS A O 1
ATOM 1985 N N . LEU A 1 241 ? 2.100 19.719 15.620 1.00 92.69 241 LEU A N 1
ATOM 1986 C CA . LEU A 1 241 ? 1.809 18.572 16.479 1.00 92.69 241 LEU A CA 1
ATOM 1987 C C . LEU A 1 241 ? 2.405 18.755 17.878 1.00 92.69 241 LEU A C 1
ATOM 1989 O O . LEU A 1 241 ? 1.709 18.508 18.858 1.00 92.69 241 LEU A O 1
ATOM 1993 N N . GLN A 1 242 ? 3.638 19.254 17.991 1.00 92.31 242 GLN A N 1
ATOM 1994 C CA . GLN A 1 242 ? 4.259 19.568 19.281 1.00 92.31 242 GLN A CA 1
ATOM 1995 C C . GLN A 1 242 ? 3.474 20.635 20.051 1.00 92.31 242 GLN A C 1
ATOM 1997 O O . GLN A 1 242 ? 3.230 20.470 21.246 1.00 92.31 242 GLN A O 1
ATOM 2002 N N . ALA A 1 243 ? 3.016 21.692 19.374 1.00 92.81 243 ALA A N 1
ATOM 2003 C CA . ALA A 1 243 ? 2.162 22.708 19.987 1.00 92.81 243 ALA A CA 1
ATOM 2004 C C . ALA A 1 243 ? 0.825 22.116 20.472 1.00 92.81 243 ALA A C 1
ATOM 2006 O O . ALA A 1 243 ? 0.372 22.420 21.577 1.00 92.81 243 ALA A O 1
ATOM 2007 N N . SER A 1 244 ? 0.216 21.226 19.680 1.00 93.19 244 SER A N 1
ATOM 2008 C CA . SER A 1 244 ? -1.013 20.527 20.066 1.00 93.19 244 SER A CA 1
ATOM 2009 C C . SER A 1 244 ? -0.798 19.619 21.280 1.00 93.19 244 SER A C 1
ATOM 2011 O O . SER A 1 244 ? -1.600 19.670 22.211 1.00 93.19 244 SER A O 1
ATOM 2013 N N . ILE A 1 245 ? 0.289 18.841 21.313 1.00 93.38 245 ILE A N 1
ATOM 2014 C CA . ILE A 1 245 ? 0.650 17.983 22.455 1.00 93.38 245 ILE A CA 1
ATOM 2015 C C . ILE A 1 245 ? 0.839 18.833 23.714 1.00 93.38 245 ILE A C 1
ATOM 2017 O O . ILE A 1 245 ? 0.215 18.556 24.733 1.00 93.38 245 ILE A O 1
ATOM 2021 N N . ALA A 1 246 ? 1.605 19.925 23.629 1.00 93.12 246 ALA A N 1
ATOM 2022 C CA . ALA A 1 246 ? 1.818 20.822 24.763 1.00 93.12 246 ALA A CA 1
ATOM 2023 C C . ALA A 1 246 ? 0.501 21.413 25.300 1.00 93.12 246 ALA A C 1
ATOM 2025 O O . ALA A 1 246 ? 0.322 21.534 26.512 1.00 93.12 246 ALA A O 1
ATOM 2026 N N . SER A 1 247 ? -0.443 21.749 24.412 1.00 93.62 247 SER A N 1
ATOM 2027 C CA . SER A 1 247 ? -1.773 22.220 24.819 1.00 93.62 247 SER A CA 1
ATOM 2028 C C . SER A 1 247 ? -2.598 21.126 25.508 1.00 93.62 247 SER A C 1
ATOM 2030 O O . SER A 1 247 ? -3.260 21.388 26.512 1.00 93.62 247 SER A O 1
ATOM 2032 N N . GLN A 1 248 ? -2.528 19.884 25.018 1.00 93.69 248 GLN A N 1
ATOM 2033 C CA . GLN A 1 248 ? -3.230 18.747 25.612 1.00 93.69 248 GLN A CA 1
ATOM 2034 C C . GLN A 1 248 ? -2.650 18.371 26.976 1.00 93.69 248 GLN A C 1
ATOM 2036 O O . GLN A 1 248 ? -3.423 18.092 27.889 1.00 93.69 248 GLN A O 1
ATOM 2041 N N . ASP A 1 249 ? -1.332 18.450 27.157 1.00 93.25 249 ASP A N 1
ATOM 2042 C CA . ASP A 1 249 ? -0.678 18.230 28.451 1.00 93.25 249 ASP A CA 1
ATOM 2043 C C . ASP A 1 249 ? -1.129 19.253 29.503 1.00 93.25 249 ASP A C 1
ATOM 2045 O O . ASP A 1 249 ? -1.322 18.906 30.670 1.00 93.25 249 ASP A O 1
ATOM 2049 N N . GLN A 1 250 ? -1.344 20.514 29.110 1.00 93.12 250 GLN A N 1
ATOM 2050 C CA . GLN A 1 250 ? -1.908 21.530 30.007 1.00 93.12 250 GLN A CA 1
ATOM 2051 C C . GLN A 1 250 ? -3.348 21.196 30.408 1.00 93.12 250 GLN A C 1
ATOM 2053 O O . GLN A 1 250 ? -3.701 21.305 31.582 1.00 93.12 250 GLN A O 1
ATOM 2058 N N . VAL A 1 251 ? -4.172 20.756 29.452 1.00 94.62 251 VAL A N 1
ATOM 2059 C CA . VAL A 1 251 ? -5.551 20.328 29.728 1.00 94.62 251 VAL A CA 1
ATOM 2060 C C . VAL A 1 251 ? -5.570 19.104 30.642 1.00 94.62 251 VAL A C 1
ATOM 2062 O O . VAL A 1 251 ? -6.368 19.066 31.575 1.00 94.62 251 VAL A O 1
ATOM 2065 N N . LEU A 1 252 ? -4.697 18.120 30.410 1.00 94.62 252 LEU A N 1
ATOM 2066 C CA . LEU A 1 252 ? -4.588 16.928 31.250 1.00 94.62 252 LEU A CA 1
ATOM 2067 C C . LEU A 1 252 ? -4.223 17.293 32.689 1.00 94.62 252 LEU A C 1
ATOM 2069 O O . LEU A 1 252 ? -4.925 16.863 33.598 1.00 94.62 252 LEU A O 1
ATOM 2073 N N . LYS A 1 253 ? -3.223 18.158 32.894 1.00 94.44 253 LYS A N 1
ATOM 2074 C CA . LYS A 1 253 ? -2.860 18.647 34.235 1.00 94.44 253 LYS A CA 1
ATOM 2075 C C . LYS A 1 253 ? -4.028 19.334 34.943 1.00 94.44 253 LYS A C 1
ATOM 2077 O O . LYS A 1 253 ? -4.317 19.011 36.088 1.00 94.44 253 LYS A O 1
ATOM 2082 N N . ALA A 1 254 ? -4.749 20.217 34.250 1.00 93.50 254 ALA A N 1
ATOM 2083 C CA . ALA A 1 254 ? -5.919 20.883 34.826 1.00 93.50 254 ALA A CA 1
ATOM 2084 C C . ALA A 1 254 ? -7.035 19.886 35.202 1.00 93.50 254 ALA A C 1
ATOM 2086 O O . ALA A 1 254 ? -7.710 20.050 36.216 1.00 93.50 254 ALA A O 1
ATOM 2087 N N . ARG A 1 255 ? -7.227 18.827 34.403 1.00 94.06 255 ARG A N 1
ATOM 2088 C CA . ARG A 1 255 ? -8.182 17.751 34.715 1.00 94.06 255 ARG A CA 1
ATOM 2089 C C . ARG A 1 255 ? -7.727 16.882 35.883 1.00 94.06 255 ARG A C 1
ATOM 2091 O O . ARG A 1 255 ? -8.576 16.446 36.655 1.00 94.06 255 ARG A O 1
ATOM 2098 N N . GLU A 1 256 ? -6.432 16.616 36.016 1.00 94.81 256 GLU A N 1
ATOM 2099 C CA . GLU A 1 256 ? -5.871 15.896 37.166 1.00 94.81 256 GLU A CA 1
ATOM 2100 C C . GLU A 1 256 ? -6.093 16.677 38.468 1.00 94.81 256 GLU A C 1
ATOM 2102 O O . GLU A 1 256 ? -6.580 16.101 39.441 1.00 94.81 256 GLU A O 1
ATOM 2107 N N . GLU A 1 257 ? -5.855 17.992 38.456 1.00 94.56 257 GLU A N 1
ATOM 2108 C CA . GLU A 1 257 ? -6.145 18.883 39.589 1.00 94.56 257 GLU A CA 1
ATOM 2109 C C . GLU A 1 257 ? -7.642 18.866 39.957 1.00 94.56 257 GLU A C 1
ATOM 2111 O O . GLU A 1 257 ? -7.995 18.658 41.120 1.00 94.56 257 GLU A O 1
ATOM 2116 N N . GLU A 1 258 ? -8.539 18.979 38.968 1.00 95.44 258 GLU A N 1
ATOM 2117 C CA . GLU A 1 258 ? -9.995 18.898 39.175 1.00 95.44 258 GLU A CA 1
ATOM 2118 C C . GLU A 1 258 ? -10.424 17.539 39.767 1.00 95.44 258 GLU A C 1
ATOM 2120 O O . GLU A 1 258 ? -11.268 17.472 40.668 1.00 95.44 258 GLU A O 1
ATOM 2125 N N . ILE A 1 259 ? -9.836 16.435 39.294 1.00 94.75 259 ILE A N 1
ATOM 2126 C CA . ILE A 1 259 ? -10.098 15.089 39.822 1.00 94.75 259 ILE A CA 1
ATOM 2127 C C . ILE A 1 259 ? -9.685 14.990 41.293 1.00 94.75 259 ILE A C 1
ATOM 2129 O O . ILE A 1 259 ? -10.423 14.400 42.091 1.00 94.75 259 ILE A O 1
ATOM 2133 N N . ASP A 1 260 ? -8.539 15.549 41.670 1.00 94.81 260 ASP A N 1
ATOM 2134 C CA . ASP A 1 260 ? -8.056 15.503 43.049 1.00 94.81 260 ASP A CA 1
ATOM 2135 C C . ASP A 1 260 ? -8.907 16.372 43.992 1.00 94.81 260 ASP A C 1
ATOM 2137 O O . ASP A 1 260 ? -9.250 15.924 45.095 1.00 94.81 260 ASP A O 1
ATOM 2141 N N . GLU A 1 261 ? -9.373 17.541 43.543 1.00 95.06 261 GLU A N 1
ATOM 2142 C CA . GLU A 1 261 ? -10.349 18.356 44.283 1.00 95.06 261 GLU A CA 1
ATOM 2143 C C . GLU A 1 261 ? -11.676 17.614 44.498 1.00 95.06 261 GLU A C 1
ATOM 2145 O O . GLU A 1 261 ? -12.217 17.564 45.613 1.00 95.06 261 GLU A O 1
ATOM 2150 N N . LEU A 1 262 ? -12.202 16.981 43.445 1.00 94.81 262 LEU A N 1
ATOM 2151 C CA . LEU A 1 262 ? -13.428 16.188 43.529 1.00 94.81 262 LEU A CA 1
ATOM 2152 C C . LEU A 1 262 ? -13.259 14.991 44.468 1.00 94.81 262 LEU A C 1
ATOM 2154 O O . LEU A 1 262 ? -14.156 14.717 45.271 1.00 94.81 262 LEU A O 1
ATOM 2158 N N . ARG A 1 263 ? -12.112 14.301 44.431 1.00 95.19 263 ARG A N 1
ATOM 2159 C CA . ARG A 1 263 ? -11.791 13.206 45.363 1.00 95.19 263 ARG A CA 1
ATOM 2160 C C . ARG A 1 263 ? -11.791 13.684 46.813 1.00 95.19 263 ARG A C 1
ATOM 2162 O O . ARG A 1 263 ? -12.395 13.019 47.659 1.00 95.19 263 ARG A O 1
ATOM 2169 N N . ALA A 1 264 ? -11.190 14.839 47.099 1.00 94.88 264 ALA A N 1
ATOM 2170 C CA . ALA A 1 264 ? -11.206 15.434 48.434 1.00 94.88 264 ALA A CA 1
ATOM 2171 C C . ALA A 1 264 ? -12.638 15.784 48.886 1.00 94.88 264 ALA A C 1
ATOM 2173 O O . ALA A 1 264 ? -13.042 15.451 50.005 1.00 94.88 264 ALA A O 1
ATOM 2174 N N . SER A 1 265 ? -13.447 16.373 47.997 1.00 95.62 265 SER A N 1
ATOM 2175 C CA . SER A 1 265 ? -14.857 16.683 48.270 1.00 95.62 265 SER A CA 1
ATOM 2176 C C . SER A 1 265 ? -15.684 15.426 48.565 1.00 95.62 265 SER A C 1
ATOM 2178 O O . SER A 1 265 ? -16.466 15.391 49.521 1.00 95.62 265 SER A O 1
ATOM 2180 N N . VAL A 1 266 ? -15.496 14.360 47.780 1.00 95.69 266 VAL A N 1
ATOM 2181 C CA . VAL A 1 266 ? -16.164 13.068 47.989 1.00 95.69 266 VAL A CA 1
ATOM 2182 C C . VAL A 1 266 ? -15.766 12.459 49.333 1.00 95.69 266 VAL A C 1
ATOM 2184 O O . VAL A 1 266 ? -16.646 11.997 50.062 1.00 95.69 266 VAL A O 1
ATOM 2187 N N . ALA A 1 267 ? -14.483 12.502 49.703 1.00 94.75 267 ALA A N 1
ATOM 2188 C CA . ALA A 1 267 ? -14.012 12.014 50.999 1.00 94.75 267 ALA A CA 1
ATOM 2189 C C . ALA A 1 267 ? -14.671 12.766 52.169 1.00 94.75 267 ALA A C 1
ATOM 2191 O O . ALA A 1 267 ? -15.195 12.137 53.091 1.00 94.75 267 ALA A O 1
ATOM 2192 N N . GLN A 1 268 ? -14.748 14.099 52.092 1.00 95.19 268 GLN A N 1
ATOM 2193 C CA . GLN A 1 268 ? -15.407 14.921 53.110 1.00 95.19 268 GLN A CA 1
ATOM 2194 C C . GLN A 1 268 ? -16.911 14.615 53.218 1.00 95.19 268 GLN A C 1
ATOM 2196 O O . GLN A 1 268 ? -17.464 14.496 54.317 1.00 95.19 268 GLN A O 1
ATOM 2201 N N . LYS A 1 269 ? -17.598 14.466 52.076 1.00 94.00 269 LYS A N 1
ATOM 2202 C CA . LYS A 1 269 ? -19.019 14.091 52.051 1.00 94.00 269 LYS A CA 1
ATOM 2203 C C . LYS A 1 269 ? -19.242 12.701 52.643 1.00 94.00 269 LYS A C 1
ATOM 2205 O O . LYS A 1 269 ? -20.206 12.527 53.386 1.00 94.00 269 LYS A O 1
ATOM 2210 N N . LYS A 1 270 ? -18.352 11.745 52.372 1.00 95.50 270 LYS A N 1
ATOM 2211 C CA . LYS A 1 270 ? -18.405 10.395 52.944 1.00 95.50 270 LYS A CA 1
ATOM 2212 C C . LYS A 1 270 ? -18.272 10.424 54.467 1.00 95.50 270 LYS A C 1
ATOM 2214 O O . LYS A 1 270 ? -19.140 9.897 55.150 1.00 95.50 270 LYS A O 1
ATOM 2219 N N . GLU A 1 271 ? -17.296 11.158 55.001 1.00 95.12 271 GLU A N 1
ATOM 2220 C CA . GLU A 1 271 ? -17.130 11.328 56.453 1.00 95.12 271 GLU A CA 1
ATOM 2221 C C . GLU A 1 271 ? -18.367 11.977 57.107 1.00 95.12 271 GLU A C 1
ATOM 2223 O O . GLU A 1 271 ? -18.763 11.648 58.229 1.00 95.12 271 GLU A O 1
ATOM 2228 N N . ARG A 1 272 ? -19.020 12.918 56.411 1.00 95.00 272 ARG A N 1
ATOM 2229 C CA . ARG A 1 272 ? -20.275 13.521 56.881 1.00 95.00 272 ARG A CA 1
ATOM 2230 C C . ARG A 1 272 ? -21.428 12.516 56.889 1.00 95.00 272 ARG A C 1
ATOM 2232 O O . ARG A 1 272 ? -22.209 12.525 57.840 1.00 95.00 272 ARG A O 1
ATOM 2239 N N . ILE A 1 273 ? -21.544 11.679 55.859 1.00 94.50 273 ILE A N 1
ATOM 2240 C CA . ILE A 1 273 ? -22.544 10.605 55.798 1.00 94.50 273 ILE A CA 1
ATOM 2241 C C . ILE A 1 273 ? -22.320 9.622 56.949 1.00 94.50 273 ILE A C 1
ATOM 2243 O O . ILE A 1 273 ? -23.266 9.352 57.682 1.00 94.50 273 ILE A O 1
ATOM 2247 N N . ASP A 1 274 ? -21.084 9.179 57.180 1.00 94.44 274 ASP A N 1
ATOM 2248 C CA . ASP A 1 274 ? -20.754 8.240 58.258 1.00 94.44 274 ASP A CA 1
ATOM 2249 C C . ASP A 1 274 ? -21.152 8.797 59.638 1.00 94.44 274 ASP A C 1
ATOM 2251 O O . ASP A 1 274 ? -21.783 8.105 60.442 1.00 94.44 274 ASP A O 1
ATOM 2255 N N 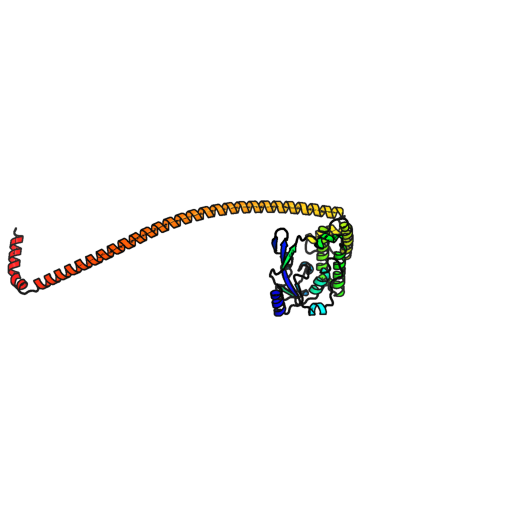. ARG A 1 275 ? -20.894 10.091 59.887 1.00 94.75 275 ARG A N 1
ATOM 2256 C CA . ARG A 1 275 ? -21.345 10.783 61.110 1.00 94.75 275 ARG A CA 1
ATOM 2257 C C . ARG A 1 275 ? -22.869 10.826 61.250 1.00 94.75 275 ARG A C 1
ATOM 2259 O O . ARG A 1 275 ? -23.391 10.643 62.350 1.00 94.75 275 ARG A O 1
ATOM 2266 N N . LEU A 1 276 ? -23.594 11.081 60.161 1.00 93.56 276 LEU A N 1
ATOM 2267 C CA . LEU A 1 276 ? -25.061 11.092 60.173 1.00 93.56 276 LEU A CA 1
ATOM 2268 C C . LEU A 1 276 ? -25.639 9.693 60.409 1.00 93.56 276 LEU A C 1
ATOM 2270 O O . LEU A 1 276 ? -26.591 9.561 61.173 1.00 93.56 276 LEU A O 1
ATOM 2274 N N . VAL A 1 277 ? -25.039 8.656 59.820 1.00 95.31 277 VAL A N 1
ATOM 2275 C CA . VAL A 1 277 ? -25.434 7.256 60.029 1.00 95.31 277 VAL A CA 1
ATOM 2276 C C . VAL A 1 277 ? -25.266 6.860 61.497 1.00 95.31 277 VAL A C 1
ATOM 2278 O O . VAL A 1 277 ? -26.204 6.336 62.095 1.00 95.31 277 VAL A O 1
ATOM 2281 N N . GLN A 1 278 ? -24.124 7.183 62.117 1.00 94.19 278 GLN A N 1
ATOM 2282 C CA . GLN A 1 278 ? -23.904 6.936 63.549 1.00 94.19 278 GLN A CA 1
ATOM 2283 C C . GLN A 1 278 ? -24.931 7.662 64.427 1.00 94.19 278 GLN A C 1
ATOM 2285 O O . GLN A 1 278 ? -25.474 7.084 65.371 1.00 94.19 278 GLN A O 1
ATOM 2290 N N . ARG A 1 279 ? -25.237 8.925 64.103 1.00 94.12 279 ARG A N 1
ATOM 2291 C CA . ARG A 1 279 ? -26.239 9.707 64.835 1.00 94.12 279 ARG A CA 1
ATOM 2292 C C . ARG A 1 279 ? -27.645 9.125 64.693 1.00 94.12 279 ARG A C 1
ATOM 2294 O O . ARG A 1 279 ? -28.368 9.085 65.686 1.00 94.12 279 ARG A O 1
ATOM 2301 N N . ASN A 1 280 ? -28.028 8.674 63.500 1.00 92.94 280 ASN A N 1
ATOM 2302 C CA . ASN A 1 280 ? -29.324 8.034 63.279 1.00 92.94 280 ASN A CA 1
ATOM 2303 C C . ASN A 1 280 ? -29.448 6.742 64.090 1.00 92.94 280 ASN A C 1
ATOM 2305 O O . ASN A 1 280 ? -30.427 6.596 64.810 1.00 92.94 280 ASN A O 1
ATOM 2309 N N . ALA A 1 281 ? -28.429 5.876 64.075 1.00 94.25 281 ALA A N 1
ATOM 2310 C CA . ALA A 1 281 ? -28.429 4.647 64.873 1.00 94.25 281 ALA A CA 1
ATOM 2311 C C . ALA A 1 281 ? -28.591 4.923 66.383 1.00 94.25 281 ALA A C 1
ATOM 2313 O O . ALA A 1 281 ? -29.330 4.226 67.086 1.00 94.25 281 ALA A O 1
ATOM 2314 N N . TYR A 1 282 ? -27.940 5.977 66.887 1.00 94.31 282 TYR A N 1
ATOM 2315 C CA . TYR A 1 282 ? -28.117 6.425 68.269 1.00 94.31 282 TYR A CA 1
ATOM 2316 C C . TYR A 1 282 ? -29.556 6.889 68.550 1.00 94.31 282 TYR A C 1
ATOM 2318 O O . TYR A 1 282 ? -30.171 6.439 69.517 1.00 94.31 282 TYR A O 1
ATOM 2326 N N . LEU A 1 283 ? -30.112 7.757 67.698 1.00 93.25 283 LEU A N 1
ATOM 2327 C CA . LEU A 1 283 ? -31.478 8.268 67.855 1.00 93.25 283 LEU A CA 1
ATOM 2328 C C . LEU A 1 283 ? -32.524 7.154 67.790 1.00 93.25 283 LEU A C 1
ATOM 2330 O O . LEU A 1 283 ? -33.494 7.181 68.541 1.00 93.25 283 LEU A O 1
ATOM 2334 N N . GLU A 1 284 ? -32.315 6.166 66.930 1.00 93.88 284 GLU A N 1
ATOM 2335 C CA . GLU A 1 284 ? -33.193 5.008 66.784 1.00 93.88 284 GLU A CA 1
ATOM 2336 C C . GLU A 1 284 ? -33.191 4.150 68.056 1.00 93.88 284 GLU A C 1
ATOM 2338 O O . GLU A 1 284 ? -34.246 3.732 68.535 1.00 93.88 284 GLU A O 1
ATOM 2343 N N . THR A 1 285 ? -32.025 3.999 68.691 1.00 94.75 285 THR A N 1
ATOM 2344 C CA . THR A 1 285 ? -31.897 3.341 70.000 1.00 94.75 285 THR A CA 1
ATOM 2345 C C . THR A 1 285 ? -32.638 4.110 71.101 1.00 94.75 285 THR A C 1
ATOM 2347 O O . THR A 1 285 ? -33.344 3.509 71.912 1.00 94.75 285 THR A O 1
ATOM 2350 N N . GLU A 1 286 ? -32.509 5.439 71.144 1.00 93.75 286 GLU A N 1
ATOM 2351 C CA . GLU A 1 286 ? -33.226 6.276 72.118 1.00 93.75 286 GLU A CA 1
ATOM 2352 C C . GLU A 1 286 ? -34.743 6.260 71.893 1.00 93.75 286 GLU A C 1
ATOM 2354 O O . GLU A 1 286 ? -35.514 6.151 72.849 1.00 93.75 286 GLU A O 1
ATOM 2359 N N . TYR A 1 287 ? -35.185 6.284 70.635 1.00 93.06 287 TYR A N 1
ATOM 2360 C CA . TYR A 1 287 ? -36.595 6.167 70.279 1.00 93.06 287 TYR A CA 1
ATOM 2361 C C . TYR A 1 287 ? -37.196 4.841 70.766 1.00 93.06 287 TYR A C 1
ATOM 2363 O O . TYR A 1 287 ? -38.264 4.838 71.382 1.00 93.06 287 TYR A O 1
ATOM 2371 N N . GLN A 1 288 ? -36.484 3.723 70.582 1.00 93.50 288 GLN A N 1
ATOM 2372 C CA . GLN A 1 288 ? -36.906 2.417 71.098 1.00 93.50 288 GLN A CA 1
ATOM 2373 C C . GLN A 1 288 ? -37.038 2.417 72.629 1.00 93.50 288 GLN A C 1
ATOM 2375 O O . GLN A 1 288 ? -38.037 1.933 73.165 1.00 93.50 288 GLN A O 1
ATOM 2380 N N . LYS A 1 289 ? -36.087 3.021 73.358 1.00 93.69 289 LYS A N 1
ATOM 2381 C CA . LYS A 1 289 ? -36.190 3.163 74.824 1.00 93.69 289 LYS A CA 1
ATOM 2382 C C . LYS A 1 289 ? -37.435 3.951 75.232 1.00 93.69 289 LYS A C 1
ATOM 2384 O O . LYS A 1 289 ? -38.157 3.535 76.140 1.00 93.69 289 LYS A O 1
ATOM 2389 N N . GLN A 1 290 ? -37.710 5.063 74.549 1.00 92.31 290 GLN A N 1
ATOM 2390 C CA . GLN A 1 290 ? -38.896 5.877 74.814 1.00 92.31 290 GLN A CA 1
ATOM 2391 C C . GLN A 1 290 ? -40.195 5.120 74.515 1.00 92.31 290 GLN A C 1
ATOM 2393 O O . GLN A 1 290 ? -41.128 5.202 75.311 1.00 92.31 290 GLN A O 1
ATOM 2398 N N . GLN A 1 291 ? -40.257 4.338 73.431 1.00 92.44 291 GLN A N 1
ATOM 2399 C CA . GLN A 1 291 ? -41.413 3.487 73.123 1.00 92.44 291 GLN A CA 1
ATOM 2400 C C . GLN A 1 291 ? -41.671 2.441 74.213 1.00 92.44 291 GLN A C 1
ATOM 2402 O O . GLN A 1 291 ? -42.816 2.259 74.636 1.00 92.44 291 GLN A O 1
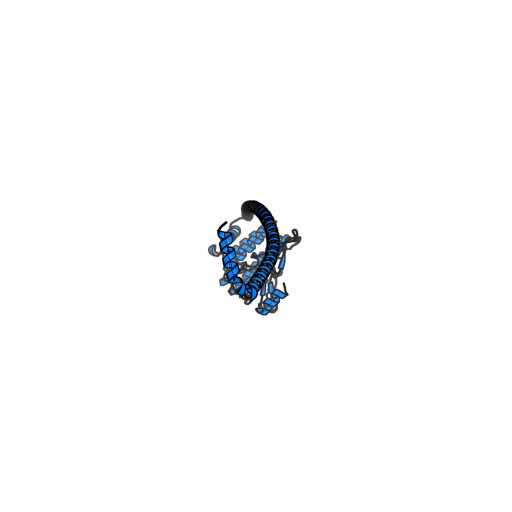ATOM 2407 N N . VAL A 1 292 ? -40.621 1.782 74.715 1.00 93.50 292 VAL A N 1
ATOM 2408 C CA . VAL A 1 292 ? -40.738 0.825 75.828 1.00 93.50 292 VAL A CA 1
ATOM 2409 C C . VAL A 1 292 ? -41.288 1.518 77.077 1.00 93.50 292 VAL A C 1
ATOM 2411 O O . VAL A 1 292 ? -42.195 1.000 77.733 1.00 93.50 292 VAL A O 1
ATOM 2414 N N . GLN A 1 293 ? -40.790 2.714 77.390 1.00 92.75 293 GLN A N 1
ATOM 2415 C CA . GLN A 1 293 ? -41.235 3.472 78.557 1.00 92.75 293 GLN A CA 1
ATOM 2416 C C . GLN A 1 293 ? -42.678 3.978 78.426 1.00 92.75 293 GLN A C 1
ATOM 2418 O O . GLN A 1 293 ? -43.445 3.879 79.384 1.00 92.75 293 GLN A O 1
ATOM 2423 N N . LEU A 1 294 ? -43.074 4.452 77.242 1.00 92.50 294 LEU A N 1
ATOM 2424 C CA . LEU A 1 294 ? -44.460 4.805 76.928 1.00 92.50 294 LEU A CA 1
ATOM 2425 C C . LEU A 1 294 ? -45.389 3.609 77.108 1.00 92.50 294 LEU A C 1
ATOM 2427 O O . LEU A 1 294 ? -46.401 3.725 77.789 1.00 92.50 294 LEU A O 1
ATOM 2431 N N . THR A 1 295 ? -45.012 2.446 76.575 1.00 92.56 295 THR A N 1
ATOM 2432 C CA . THR A 1 295 ? -45.798 1.210 76.710 1.00 92.56 295 THR A CA 1
ATOM 2433 C C . THR A 1 295 ? -45.990 0.833 78.179 1.00 92.56 295 THR A C 1
ATOM 2435 O O . THR A 1 295 ? -47.093 0.479 78.595 1.00 92.56 295 THR A O 1
ATOM 2438 N N . LYS A 1 296 ? -44.937 0.969 78.996 1.00 93.12 296 LYS A N 1
ATOM 2439 C CA . LYS A 1 296 ? -45.012 0.735 80.442 1.00 93.12 296 LYS A CA 1
ATOM 2440 C C . LYS A 1 296 ? -46.008 1.680 81.123 1.00 93.12 296 LYS A C 1
ATOM 2442 O O . LYS A 1 296 ? -46.877 1.209 81.850 1.00 93.12 296 LYS A O 1
ATOM 2447 N N . LEU A 1 297 ? -45.922 2.983 80.852 1.00 91.62 297 LEU A N 1
ATOM 2448 C CA . LEU A 1 297 ? -46.856 3.979 81.393 1.00 91.62 297 LEU A CA 1
ATOM 2449 C C . LEU A 1 297 ? -48.297 3.736 80.924 1.00 91.62 297 LEU A C 1
ATOM 2451 O O . LEU A 1 297 ? -49.230 3.888 81.708 1.00 91.62 297 LEU A O 1
ATOM 2455 N N . GLN A 1 298 ? -48.489 3.323 79.668 1.00 90.00 298 GLN A N 1
ATOM 2456 C CA . GLN A 1 298 ? -49.800 2.973 79.118 1.00 90.00 298 GLN A CA 1
ATOM 2457 C C . GLN A 1 298 ? -50.429 1.805 79.890 1.00 90.00 298 GLN A C 1
ATOM 2459 O O . GLN A 1 298 ? -51.612 1.847 80.227 1.00 90.00 298 GLN A O 1
ATOM 2464 N N . ASN A 1 299 ? -49.630 0.779 80.199 1.00 90.62 299 ASN A N 1
ATOM 2465 C CA . ASN A 1 299 ? -50.066 -0.369 80.990 1.00 90.62 299 ASN A CA 1
ATOM 2466 C C . ASN A 1 299 ? -50.404 0.037 82.431 1.00 90.62 299 ASN A C 1
ATOM 2468 O O . ASN A 1 299 ? -51.466 -0.329 82.925 1.00 90.62 299 ASN A O 1
ATOM 2472 N N . GLU A 1 300 ? -49.562 0.848 83.078 1.00 91.88 300 GLU A N 1
ATOM 2473 C CA . GLU A 1 300 ? -49.829 1.375 84.426 1.00 91.88 300 GLU A CA 1
ATOM 2474 C C . GLU A 1 300 ? -51.118 2.214 84.473 1.00 91.88 300 GLU A C 1
ATOM 2476 O O . GLU A 1 300 ? -51.919 2.082 85.403 1.00 91.88 300 GLU A O 1
ATOM 2481 N N . LEU A 1 301 ? -51.356 3.044 83.452 1.00 89.69 301 LEU A N 1
ATOM 2482 C CA . LEU A 1 301 ? -52.578 3.836 83.320 1.00 89.69 301 LEU A CA 1
ATOM 2483 C C . LEU A 1 301 ? -53.813 2.944 83.135 1.00 89.69 301 LEU A C 1
ATOM 2485 O O . LEU A 1 301 ? -54.835 3.177 83.783 1.00 89.69 301 LEU A O 1
ATOM 2489 N N . ASN A 1 302 ? -53.724 1.918 82.285 1.00 89.56 302 ASN A N 1
ATOM 2490 C CA . ASN A 1 302 ? -54.805 0.956 82.068 1.00 89.56 302 ASN A CA 1
ATOM 2491 C C . ASN A 1 302 ? -55.130 0.168 83.344 1.00 89.56 302 ASN A C 1
ATOM 2493 O O . ASN A 1 302 ? -56.304 0.046 83.697 1.00 89.56 302 ASN A O 1
ATOM 2497 N N . ASP A 1 303 ? -54.116 -0.299 84.074 1.00 89.25 303 ASP A N 1
ATOM 2498 C CA . ASP A 1 303 ? -54.285 -0.973 85.364 1.00 89.25 303 ASP A CA 1
ATOM 2499 C C . ASP A 1 303 ? -54.955 -0.055 86.392 1.00 89.25 303 ASP A C 1
ATOM 2501 O O . ASP A 1 303 ? -55.890 -0.459 87.090 1.00 89.25 303 ASP A O 1
ATOM 2505 N N . ALA A 1 304 ? -54.519 1.205 86.482 1.00 83.19 304 ALA A N 1
ATOM 2506 C CA . ALA A 1 304 ? -55.132 2.193 87.362 1.00 83.19 304 ALA A CA 1
ATOM 2507 C C . ALA A 1 304 ? -56.595 2.471 86.976 1.00 83.19 304 ALA A C 1
ATOM 2509 O O . ALA A 1 304 ? -57.459 2.531 87.855 1.00 83.19 304 ALA A O 1
ATOM 2510 N N . ALA A 1 305 ? -56.897 2.580 85.680 1.00 83.75 305 ALA A N 1
ATOM 2511 C CA . ALA A 1 305 ? -58.252 2.770 85.171 1.00 83.75 305 ALA A CA 1
ATOM 2512 C C . ALA A 1 305 ? -59.153 1.555 85.453 1.00 83.75 305 ALA A C 1
ATOM 2514 O O . ALA A 1 305 ? -60.297 1.725 85.885 1.00 83.75 305 ALA A O 1
ATOM 2515 N N . GLN A 1 306 ? -58.645 0.329 85.289 1.00 85.00 306 GLN A N 1
ATOM 2516 C CA . GLN A 1 306 ? -59.362 -0.894 85.660 1.00 85.00 306 GLN A CA 1
ATOM 2517 C C . GLN A 1 306 ? -59.625 -0.956 87.165 1.00 85.00 306 GLN A C 1
ATOM 2519 O O . GLN A 1 306 ? -60.759 -1.206 87.575 1.00 85.00 306 GLN A O 1
ATOM 2524 N N . ARG A 1 307 ? -58.617 -0.663 87.998 1.00 84.19 307 ARG A N 1
ATOM 2525 C CA . ARG A 1 307 ? -58.777 -0.582 89.459 1.00 84.19 307 ARG A CA 1
ATOM 2526 C C . ARG A 1 307 ? -59.816 0.463 89.849 1.00 84.19 307 ARG A C 1
ATOM 2528 O O . ARG A 1 307 ? -60.672 0.178 90.680 1.00 84.19 307 ARG A O 1
ATOM 2535 N N . TYR A 1 308 ? -59.780 1.641 89.231 1.00 82.06 308 TYR A N 1
ATOM 2536 C CA . TYR A 1 308 ? -60.764 2.701 89.443 1.00 82.06 308 TYR A CA 1
ATOM 2537 C C . TYR A 1 308 ? -62.180 2.244 89.063 1.00 82.06 308 TYR A C 1
ATOM 2539 O O . TYR A 1 308 ? -63.110 2.390 89.856 1.00 82.06 308 TYR A O 1
ATOM 2547 N N . SER A 1 309 ? -62.342 1.612 87.898 1.00 80.69 309 SER A N 1
ATOM 2548 C CA . SER A 1 309 ? -63.618 1.043 87.445 1.00 80.69 309 SER A CA 1
ATOM 2549 C C . SER A 1 309 ? -64.150 -0.036 88.401 1.00 80.69 309 SER A C 1
ATOM 2551 O O . SER A 1 309 ? -65.324 -0.011 88.785 1.00 80.69 309 SER A O 1
ATOM 2553 N N . ALA A 1 310 ? -63.286 -0.941 88.873 1.00 80.94 310 ALA A N 1
ATOM 2554 C CA . ALA A 1 310 ? -63.626 -1.959 89.869 1.00 80.94 310 ALA A CA 1
ATOM 2555 C C . ALA A 1 310 ? -64.063 -1.331 91.206 1.00 80.94 310 ALA A C 1
ATOM 2557 O O . ALA A 1 310 ? -65.067 -1.734 91.798 1.00 80.94 310 ALA A O 1
ATOM 2558 N N . LEU A 1 311 ? -63.365 -0.284 91.657 1.00 79.75 311 LEU A N 1
ATOM 2559 C CA . LEU A 1 311 ? -63.710 0.447 92.876 1.00 79.75 311 LEU A CA 1
ATOM 2560 C C . LEU A 1 311 ? -65.088 1.108 92.763 1.00 79.75 311 LEU A C 1
ATOM 2562 O O . LEU A 1 311 ? -65.904 0.985 93.676 1.00 79.75 311 LEU A O 1
ATOM 2566 N N . ILE A 1 312 ? -65.379 1.761 91.633 1.00 76.31 312 ILE A N 1
ATOM 2567 C CA . ILE A 1 312 ? -66.659 2.448 91.403 1.00 76.31 312 ILE A CA 1
ATOM 2568 C C . ILE A 1 312 ? -67.824 1.476 91.211 1.00 76.31 312 ILE A C 1
ATOM 2570 O O . ILE A 1 312 ? -68.955 1.772 91.610 1.00 76.31 312 ILE A O 1
ATOM 2574 N N . SER A 1 313 ? -67.568 0.316 90.610 1.00 73.56 313 SER A N 1
ATOM 2575 C CA . SER A 1 313 ? -68.581 -0.717 90.392 1.00 73.56 313 SER A CA 1
ATOM 2576 C C . SER A 1 313 ? -68.893 -1.546 91.647 1.00 73.56 313 SER A C 1
ATOM 2578 O O . SER A 1 313 ? -69.971 -2.151 91.693 1.00 73.56 313 SER A O 1
ATOM 2580 N N . SER A 1 314 ? -68.032 -1.504 92.673 1.00 79.00 314 SER A N 1
ATOM 2581 C CA . SER A 1 314 ? -68.211 -2.195 93.958 1.00 79.00 314 SER A CA 1
ATOM 2582 C C . SER A 1 314 ? -69.446 -1.731 94.753 1.00 79.00 314 SER A C 1
ATOM 2584 O O . SER A 1 314 ? -69.879 -0.574 94.685 1.00 79.00 314 SER A O 1
ATOM 2586 N N . LEU A 1 315 ? -70.021 -2.646 95.542 1.00 68.88 315 LEU A N 1
ATOM 2587 C CA . LEU A 1 315 ? -71.231 -2.394 96.337 1.00 68.88 315 LEU A CA 1
ATOM 2588 C C . LEU A 1 315 ? -71.017 -1.297 97.395 1.00 68.88 315 LEU A C 1
ATOM 2590 O O . LEU A 1 315 ? -71.852 -0.406 97.543 1.00 68.88 315 LEU A O 1
ATOM 2594 N N . SER A 1 316 ? -69.879 -1.326 98.096 1.00 71.75 316 SER A N 1
ATOM 2595 C CA . SER A 1 316 ? -69.534 -0.365 99.153 1.00 71.75 316 SER A CA 1
ATOM 2596 C C . SER A 1 316 ? -69.446 1.069 98.624 1.00 71.75 316 SER A C 1
ATOM 2598 O O . SER A 1 316 ? -69.939 2.007 99.258 1.00 71.75 316 SER A O 1
ATOM 2600 N N . TRP A 1 317 ? -68.893 1.259 97.424 1.00 70.62 317 TRP A N 1
ATOM 2601 C CA . TRP A 1 317 ? -68.855 2.561 96.769 1.00 70.62 317 TRP A CA 1
ATOM 2602 C C . TRP A 1 317 ? -70.257 3.036 96.376 1.00 70.62 317 TRP A C 1
ATOM 2604 O O . TRP A 1 317 ? -70.641 4.163 96.691 1.00 70.62 317 TRP A O 1
ATOM 2614 N N . LYS A 1 318 ? -71.067 2.185 95.739 1.00 69.00 318 LYS A N 1
ATOM 2615 C CA . LYS A 1 318 ? -72.431 2.548 95.313 1.00 69.00 318 LYS A CA 1
ATOM 2616 C C . LYS A 1 318 ? -73.337 2.933 96.491 1.00 69.00 318 LYS A C 1
ATOM 2618 O O . LYS A 1 318 ? -74.060 3.922 96.387 1.00 69.00 318 LYS A O 1
ATOM 2623 N N . VAL A 1 319 ? -73.244 2.226 97.620 1.00 67.88 319 VAL A N 1
ATOM 2624 C CA . VAL A 1 319 ? -74.066 2.466 98.825 1.00 67.88 319 VAL A CA 1
ATOM 2625 C C . VAL A 1 319 ? -73.651 3.740 99.579 1.00 67.88 319 VAL A C 1
ATOM 2627 O O . VAL A 1 319 ? -74.498 4.458 100.101 1.00 67.88 319 VAL A O 1
ATOM 2630 N N . THR A 1 320 ? -72.365 4.105 99.578 1.00 69.50 320 THR A N 1
ATOM 2631 C CA . THR A 1 320 ? -71.850 5.311 100.270 1.00 69.50 320 THR A CA 1
ATOM 2632 C C . THR A 1 320 ? -71.993 6.615 99.469 1.00 69.50 320 THR A C 1
ATOM 2634 O O . THR A 1 320 ? -71.508 7.668 99.889 1.00 69.50 320 THR A O 1
ATOM 2637 N N . ARG A 1 321 ? -72.638 6.587 98.297 1.00 66.19 321 ARG A N 1
ATOM 2638 C CA . ARG A 1 321 ? -72.813 7.752 97.409 1.00 66.19 321 ARG A CA 1
ATOM 2639 C C . ARG A 1 321 ? -73.500 8.970 98.074 1.00 66.19 321 ARG A C 1
ATOM 2641 O O . ARG A 1 321 ? -72.995 10.075 97.866 1.00 66.19 321 ARG A O 1
ATOM 2648 N N . PRO A 1 322 ? -74.560 8.827 98.901 1.00 62.84 322 PRO A N 1
ATOM 2649 C CA . PRO A 1 322 ? -75.229 9.969 99.543 1.00 62.84 322 PRO A CA 1
ATOM 2650 C C . PRO A 1 322 ? -74.332 10.706 100.552 1.00 62.84 322 PRO A C 1
ATOM 2652 O O . PRO A 1 322 ? -74.283 11.932 100.563 1.00 62.84 322 PRO A O 1
ATOM 2655 N N . LEU A 1 323 ? -73.549 9.965 101.347 1.00 64.69 323 LEU A N 1
ATOM 2656 C CA . LEU A 1 323 ? -72.643 10.518 102.368 1.00 64.69 323 LEU A CA 1
ATOM 2657 C C . LEU A 1 323 ? -71.498 11.347 101.759 1.00 64.69 323 LEU A C 1
ATOM 2659 O O . LEU A 1 323 ? -71.006 12.298 102.367 1.00 64.69 323 LEU A O 1
ATOM 2663 N N . ARG A 1 324 ? -71.079 11.018 100.533 1.00 69.69 324 ARG A N 1
ATOM 2664 C CA . ARG A 1 324 ? -69.985 11.712 99.836 1.00 69.69 324 ARG A CA 1
ATOM 2665 C C . ARG A 1 324 ? -70.419 13.027 99.190 1.00 69.69 324 ARG A C 1
ATOM 2667 O O . ARG A 1 324 ? -69.637 13.974 99.187 1.00 69.69 324 ARG A O 1
ATOM 2674 N N . LEU A 1 325 ? -71.666 13.116 98.723 1.00 62.25 325 LEU A N 1
ATOM 2675 C CA . LEU A 1 325 ? -72.268 14.375 98.262 1.00 62.25 325 LEU A CA 1
ATOM 2676 C C . LEU A 1 325 ? -72.349 15.408 99.397 1.00 62.25 325 LEU A C 1
ATOM 2678 O O . LEU A 1 325 ? -72.021 16.573 99.187 1.00 62.25 325 LEU A O 1
ATOM 2682 N N . ILE A 1 326 ? -72.680 14.964 100.613 1.00 62.19 326 ILE A N 1
ATOM 2683 C CA . ILE A 1 326 ? -72.713 15.816 101.813 1.00 62.19 326 ILE A CA 1
ATOM 2684 C C . ILE A 1 326 ? -71.307 16.335 102.158 1.00 62.19 326 ILE A C 1
ATOM 2686 O O . ILE A 1 326 ? -71.129 17.528 102.386 1.00 62.19 326 ILE A O 1
ATOM 2690 N N . LYS A 1 327 ? -70.279 15.474 102.129 1.00 62.50 327 LYS A N 1
ATOM 2691 C CA . LYS A 1 327 ? -68.892 15.883 102.418 1.00 62.50 327 LYS A CA 1
ATOM 2692 C C . LYS A 1 327 ? -68.334 16.875 101.383 1.00 62.50 327 LYS A C 1
ATOM 2694 O O . LYS A 1 327 ? -67.648 17.819 101.761 1.00 62.50 327 LYS A O 1
ATOM 2699 N N . ALA A 1 328 ? -68.656 16.712 100.097 1.00 59.41 328 ALA A N 1
ATOM 2700 C CA . ALA A 1 328 ? -68.241 17.649 99.046 1.00 59.41 328 ALA A CA 1
ATOM 2701 C C . ALA A 1 328 ? -68.918 19.029 99.175 1.00 59.41 328 ALA A C 1
ATOM 2703 O O . ALA A 1 328 ? -68.282 20.049 98.916 1.00 59.41 328 ALA A O 1
ATOM 2704 N N . LEU A 1 329 ? -70.178 19.073 99.625 1.00 56.53 329 LEU A N 1
ATOM 2705 C CA . LEU A 1 329 ? -70.899 20.316 99.928 1.00 56.53 329 LEU A CA 1
ATOM 2706 C C . LEU A 1 329 ? -70.315 21.074 101.133 1.00 56.53 329 LEU A C 1
ATOM 2708 O O . LEU A 1 329 ? -70.416 22.297 101.181 1.00 56.53 329 LEU A O 1
ATOM 2712 N N . ILE A 1 330 ? -69.688 20.369 102.080 1.00 58.91 330 ILE A N 1
ATOM 2713 C CA . ILE A 1 330 ? -69.002 20.972 103.234 1.00 58.91 330 ILE A CA 1
ATOM 2714 C C . ILE A 1 330 ? -67.649 21.570 102.819 1.00 58.91 330 ILE A C 1
ATOM 2716 O O . ILE A 1 330 ? -67.336 22.687 103.210 1.00 58.91 330 ILE A O 1
ATOM 2720 N N . VAL A 1 331 ? -66.871 20.875 101.981 1.00 57.06 331 VAL A N 1
ATOM 2721 C CA . VAL A 1 331 ? -65.539 21.344 101.544 1.00 57.06 331 VAL A CA 1
ATOM 2722 C C . VAL A 1 331 ? -65.617 22.519 100.563 1.00 57.06 331 VAL A C 1
ATOM 2724 O O . VAL A 1 331 ? -64.731 23.354 100.569 1.00 57.06 331 VAL A O 1
ATOM 2727 N N . LYS A 1 332 ? -66.682 22.640 99.757 1.00 53.78 332 LYS A N 1
ATOM 2728 C CA . LYS A 1 332 ? -66.900 23.800 98.864 1.00 53.78 332 LYS A CA 1
ATOM 2729 C C . LYS A 1 332 ? -67.399 25.068 99.582 1.00 53.78 332 LYS A C 1
ATOM 2731 O O . LYS A 1 332 ? -67.603 26.086 98.927 1.00 53.78 332 LYS A O 1
ATOM 2736 N N . LYS A 1 333 ? -67.685 24.975 100.886 1.00 49.78 333 LYS A N 1
ATOM 2737 C CA . LYS A 1 333 ? -68.124 26.083 101.753 1.00 49.78 333 LYS A CA 1
ATOM 2738 C C . LYS A 1 333 ? -66.995 26.646 102.634 1.00 49.78 333 LYS A C 1
ATOM 2740 O O . LYS A 1 333 ? -67.260 27.555 103.416 1.00 49.78 333 LYS A O 1
ATOM 2745 N N . MET A 1 334 ? -65.779 26.117 102.494 1.00 46.31 334 MET A N 1
ATOM 2746 C CA . MET A 1 334 ? -64.514 26.743 102.893 1.00 46.31 334 MET A CA 1
ATOM 2747 C C . MET A 1 334 ? -63.784 27.176 101.627 1.00 46.31 334 MET A C 1
ATOM 2749 O O . MET A 1 334 ? -63.073 28.198 101.704 1.00 46.31 334 MET A O 1
#